Protein AF-A0AAW1MJF1-F1 (afdb_monomer_lite)

pLDDT: mean 70.97, std 15.34, range [35.0, 93.12]

Organism: Popillia japonica (NCBI:txid7064)

Sequence (360 aa):
MFRMFSLLLLLLFQFIHAEPFVRTCEPIRVEMCTGLGYNVTDESQRDAELSLLPFKPLVSFGCSKHLKLFLCSVSVPMCTEKVSYPIGPCRGLCEGVRERCFPVLKKFGFVWPDTLDCALFPTENNHEHMCMEGPKDSREEDIRFSVDMSFQTRDCPPHHRRTDTSGQCVPLCDANFLFDAAEKKYAEIWVTVWAIICFVSSFIAALTLSMGGGRVKARPLVSLALCYCFVSAGWILRIITGRNMSSCLLEANPNDLQDGDGSIWVTVWAIICFVSSFIAALTLSMGGGRVKARPLVSLALCYCFVSAGWILRIITGRNMSSCLLEANPNDLQDGDGSVNTNCAFVFLLVYYFGMAGNAW

Radius of gyration: 28.16 Å; chains: 1; bounding box: 61×62×84 Å

Foldseek 3Di:
DVVVVVVVVVVVVVVPDPDPDPWDWDFDPQPLLPPLPAGTFTPPLPCLNLQCLVCVVVVVVCLDPLPSVQSCQLSGFHDDSVDPDGAHAALQSLVVSCVRRVVVCVVLVHHDDPSSPSVVHHHDDDPVHHYHDGDDPPDPPPPPPVPPPPPDPPDDDPQWDADPPQRDTDGALPDQNPHDPVRVVVVLVVVLVVLVVQLVVLVVQLVCLVPPPDDDPVVVSNVVSVVSNVVSVVSVVCVVVDVCVQRPFDDDDPPDPDGDPPLVVLLVVLVVLLVVLVVQLVCVVPPPDDDPCVVVNLLSVLSNLQSVLSVLCPVCDVVLQDQPDPPPVPCPDDPPVPRSVNVVSSCCSNPVSVVVSVVD

Structure (mmCIF, N/CA/C/O backbone):
data_AF-A0AAW1MJF1-F1
#
_entry.id   AF-A0AAW1MJF1-F1
#
loop_
_atom_site.group_PDB
_atom_site.id
_atom_site.type_symbol
_atom_site.label_atom_id
_atom_site.label_alt_id
_atom_site.label_comp_id
_atom_site.label_asym_id
_atom_site.label_entity_id
_atom_site.label_seq_id
_atom_site.pdbx_PDB_ins_code
_atom_site.Cartn_x
_atom_site.Cartn_y
_atom_site.Cartn_z
_atom_site.occupancy
_atom_site.B_iso_or_equiv
_atom_site.auth_seq_id
_atom_site.auth_comp_id
_atom_site.auth_asym_id
_atom_site.auth_atom_id
_atom_site.pdbx_PDB_model_num
ATOM 1 N N . MET A 1 1 ? -22.383 -26.067 16.142 1.00 48.78 1 MET A N 1
ATOM 2 C CA . MET A 1 1 ? -21.486 -24.947 15.778 1.00 48.78 1 MET A CA 1
ATOM 3 C C . MET A 1 1 ? -20.101 -25.444 15.338 1.00 48.78 1 MET A C 1
ATOM 5 O O . MET A 1 1 ? -19.779 -25.267 14.175 1.00 48.78 1 MET A O 1
ATOM 9 N N . PHE A 1 2 ? -19.355 -26.195 16.164 1.00 41.00 2 PHE A N 1
ATOM 10 C CA . PHE A 1 2 ? -18.045 -26.786 15.795 1.00 41.00 2 PHE A CA 1
ATOM 11 C C . PHE A 1 2 ? -18.066 -27.709 14.553 1.00 41.00 2 PHE A C 1
ATOM 13 O O . PHE A 1 2 ? -17.170 -27.652 13.719 1.00 41.00 2 PHE A O 1
ATOM 20 N N . ARG A 1 3 ? -19.125 -28.516 14.376 1.00 47.41 3 ARG A N 1
ATOM 21 C CA . ARG A 1 3 ? -19.288 -29.384 13.190 1.00 47.41 3 ARG A CA 1
ATOM 22 C C . ARG A 1 3 ? -19.574 -28.619 11.893 1.00 47.41 3 ARG A C 1
ATOM 24 O O . ARG A 1 3 ? -19.153 -29.064 10.837 1.00 47.41 3 ARG A O 1
ATOM 31 N N . MET A 1 4 ? -20.235 -27.462 11.976 1.00 50.94 4 MET A N 1
ATOM 32 C CA . MET A 1 4 ? -20.477 -26.601 10.810 1.00 50.94 4 MET A CA 1
ATOM 33 C C . MET A 1 4 ? -19.189 -25.901 10.370 1.00 50.94 4 MET A C 1
ATOM 35 O O . MET A 1 4 ? -18.916 -25.824 9.181 1.00 50.94 4 MET A O 1
ATOM 39 N N . PHE A 1 5 ? -18.372 -25.461 11.332 1.00 47.69 5 PHE A N 1
ATOM 40 C CA . PHE A 1 5 ? -17.083 -24.820 11.069 1.00 47.69 5 PHE A CA 1
ATOM 41 C C . PHE A 1 5 ? -16.058 -25.808 10.488 1.00 47.69 5 PHE A C 1
ATOM 43 O O . PHE A 1 5 ? -15.344 -25.472 9.553 1.00 47.69 5 PHE A O 1
ATOM 50 N N . SER A 1 6 ? -16.050 -27.058 10.968 1.00 54.22 6 SER A N 1
ATOM 51 C CA . SER A 1 6 ? -15.207 -28.134 10.427 1.00 54.22 6 SER A CA 1
ATOM 52 C C . SER A 1 6 ? -15.626 -28.577 9.020 1.00 54.22 6 SER A C 1
ATOM 54 O O . SER A 1 6 ? -14.754 -28.871 8.211 1.00 54.22 6 SER A O 1
ATOM 56 N N . LEU A 1 7 ? -16.928 -28.590 8.705 1.00 58.06 7 LEU A N 1
ATOM 57 C CA . LEU A 1 7 ? -17.428 -28.858 7.350 1.00 58.06 7 LEU A CA 1
ATOM 58 C C . LEU A 1 7 ? -17.110 -27.709 6.385 1.00 58.06 7 LEU A C 1
ATOM 60 O O . LEU A 1 7 ? -16.746 -27.971 5.246 1.00 58.06 7 LEU A O 1
ATOM 64 N N . LEU A 1 8 ? -17.176 -26.456 6.847 1.00 54.44 8 LEU A N 1
ATOM 65 C CA . LEU A 1 8 ? -16.776 -25.288 6.058 1.00 54.44 8 LEU A CA 1
ATOM 66 C C . LEU A 1 8 ? -15.262 -25.294 5.771 1.00 54.44 8 LEU A C 1
ATOM 68 O O . LEU A 1 8 ? -14.855 -25.046 4.645 1.00 54.44 8 LEU A O 1
ATOM 72 N N . LEU A 1 9 ? -14.433 -25.654 6.760 1.00 51.34 9 LEU A N 1
ATOM 73 C CA . LEU A 1 9 ? -12.979 -25.818 6.608 1.00 51.34 9 LEU A CA 1
ATOM 74 C C . LEU A 1 9 ? -12.602 -26.987 5.688 1.00 51.34 9 LEU A C 1
ATOM 76 O O . LEU A 1 9 ? -11.671 -26.857 4.902 1.00 51.34 9 LEU A O 1
ATOM 80 N N . LEU A 1 10 ? -13.334 -28.104 5.745 1.00 55.19 10 LEU A N 1
ATOM 81 C CA . LEU A 1 10 ? -13.133 -29.246 4.845 1.00 55.19 10 LEU A CA 1
ATOM 82 C C . LEU A 1 10 ? -13.593 -28.944 3.410 1.00 55.19 10 LEU A C 1
ATOM 84 O O . LEU A 1 10 ? -12.927 -29.363 2.469 1.00 55.19 10 LEU A O 1
ATOM 88 N N . LEU A 1 11 ? -14.671 -28.171 3.231 1.00 53.09 11 LEU A N 1
ATOM 89 C CA . LEU A 1 11 ? -15.116 -27.685 1.918 1.00 53.09 11 LEU A CA 1
ATOM 90 C C . LEU A 1 11 ? -14.132 -26.673 1.310 1.00 53.09 11 LEU A C 1
ATOM 92 O O . LEU A 1 11 ? -13.919 -26.693 0.102 1.00 53.09 11 LEU A O 1
ATOM 96 N N . LEU A 1 12 ? -13.482 -25.844 2.134 1.00 49.91 12 LEU A N 1
ATOM 97 C CA . LEU A 1 12 ? -12.407 -24.943 1.699 1.00 49.91 12 LEU A CA 1
ATOM 98 C C . LEU A 1 12 ? -11.117 -25.698 1.324 1.00 49.91 12 LEU A C 1
ATOM 100 O O . LEU A 1 12 ? -10.385 -25.247 0.449 1.00 49.91 12 LEU A O 1
ATOM 104 N N . PHE A 1 13 ? -10.855 -26.863 1.926 1.00 44.59 13 PHE A N 1
ATOM 105 C CA . PHE A 1 13 ? -9.667 -27.679 1.635 1.00 44.59 13 PHE A CA 1
ATOM 106 C C . PHE A 1 13 ? -9.785 -28.513 0.346 1.00 44.59 13 PHE A C 1
ATOM 108 O O . PHE A 1 13 ? -8.773 -28.862 -0.253 1.00 44.59 13 PHE A O 1
ATOM 115 N N . GLN A 1 14 ? -11.005 -28.815 -0.116 1.00 45.53 14 GLN A N 1
ATOM 116 C CA . GLN A 1 14 ? -11.237 -29.542 -1.377 1.00 45.53 14 GLN A CA 1
ATOM 117 C C . GLN A 1 14 ? -10.957 -28.695 -2.632 1.00 45.53 14 GLN A C 1
ATOM 119 O O . GLN A 1 14 ? -10.798 -29.253 -3.715 1.00 45.53 14 GLN A O 1
ATOM 124 N N . PHE A 1 15 ? -10.848 -27.369 -2.490 1.00 40.88 15 PHE A N 1
ATOM 125 C CA . PHE A 1 15 ? -10.488 -26.454 -3.579 1.00 40.88 15 PHE A CA 1
ATOM 126 C C . PHE A 1 15 ? -8.980 -26.383 -3.867 1.00 40.88 15 PHE A C 1
ATOM 128 O O . PHE A 1 15 ? -8.582 -25.733 -4.829 1.00 40.88 15 PHE A O 1
ATOM 135 N N . ILE A 1 16 ? -8.138 -27.064 -3.082 1.00 38.75 16 ILE A N 1
ATOM 136 C CA . ILE A 1 16 ? -6.689 -27.140 -3.308 1.00 38.75 16 ILE A CA 1
ATOM 137 C C . ILE A 1 16 ? -6.360 -28.500 -3.940 1.00 38.75 16 ILE A C 1
ATOM 139 O O . ILE A 1 16 ? -5.648 -29.320 -3.369 1.00 38.75 16 ILE A O 1
ATOM 143 N N . HIS A 1 17 ? -6.922 -28.768 -5.118 1.00 36.19 17 HIS A N 1
ATOM 144 C CA . HIS A 1 17 ? -6.321 -29.736 -6.032 1.00 36.19 17 HIS A CA 1
ATOM 145 C C . HIS A 1 17 ? -5.345 -28.967 -6.921 1.00 36.19 17 HIS A C 1
ATOM 147 O O . HIS A 1 17 ? -5.752 -28.211 -7.798 1.00 36.19 17 HIS A O 1
ATOM 153 N N . ALA A 1 18 ? -4.050 -29.131 -6.652 1.00 41.84 18 ALA A N 1
ATOM 154 C CA . ALA A 1 18 ? -3.010 -28.794 -7.610 1.00 41.84 18 ALA A CA 1
ATOM 155 C C . ALA A 1 18 ? -2.972 -29.919 -8.654 1.00 41.84 18 ALA A C 1
ATOM 157 O O . ALA A 1 18 ? -2.435 -30.996 -8.398 1.00 41.84 18 ALA A O 1
ATOM 158 N N . GLU A 1 19 ? -3.612 -29.683 -9.797 1.00 40.09 19 GLU A N 1
ATOM 159 C CA . GLU A 1 19 ? -3.426 -30.489 -11.006 1.00 40.09 19 GLU A CA 1
ATOM 160 C C . GLU A 1 19 ? -1.966 -30.364 -11.497 1.00 40.09 19 GLU A C 1
ATOM 162 O O . GLU A 1 19 ? -1.322 -29.331 -11.274 1.00 40.09 19 GLU A O 1
ATOM 167 N N . PRO A 1 20 ? -1.406 -31.399 -12.147 1.00 40.56 20 PRO A N 1
ATOM 168 C CA . PRO A 1 20 ? -0.040 -31.364 -12.640 1.00 40.56 20 PRO A CA 1
ATOM 169 C C . PRO A 1 20 ? 0.099 -30.319 -13.754 1.00 40.56 20 PRO A C 1
ATOM 171 O O . PRO A 1 20 ? -0.666 -30.293 -14.714 1.00 40.56 20 PRO A O 1
ATOM 174 N N . PHE A 1 21 ? 1.101 -29.455 -13.605 1.00 41.66 21 PHE A N 1
ATOM 175 C CA . PHE A 1 21 ? 1.359 -28.277 -14.430 1.00 41.66 21 PHE A CA 1
ATOM 176 C C . PHE A 1 21 ? 1.753 -28.653 -15.868 1.00 41.66 21 PHE A C 1
ATOM 178 O O . PHE A 1 21 ? 2.929 -28.846 -16.182 1.00 41.66 21 PHE A O 1
ATOM 185 N N . VAL A 1 22 ? 0.764 -28.750 -16.754 1.00 49.41 22 VAL A N 1
ATOM 186 C CA . VAL A 1 22 ? 0.967 -28.602 -18.198 1.00 49.41 22 VAL A CA 1
ATOM 187 C C . VAL A 1 22 ? 0.866 -27.104 -18.482 1.00 49.41 22 VAL A C 1
ATOM 189 O O . VAL A 1 22 ? -0.211 -26.538 -18.337 1.00 49.41 22 VAL A O 1
ATOM 192 N N . ARG A 1 23 ? 1.987 -26.443 -18.817 1.00 57.47 23 ARG A N 1
ATOM 193 C CA . ARG A 1 23 ? 1.985 -25.000 -19.128 1.00 57.47 23 ARG A CA 1
ATOM 194 C C . ARG A 1 23 ? 1.170 -24.746 -20.394 1.00 57.47 23 ARG A C 1
ATOM 196 O O . ARG A 1 23 ? 1.588 -25.121 -21.488 1.00 57.47 23 ARG A O 1
ATOM 203 N N . THR A 1 24 ? 0.028 -24.093 -20.238 1.00 65.94 24 THR A N 1
ATOM 204 C CA . THR A 1 24 ? -0.803 -23.564 -21.318 1.00 65.94 24 THR A CA 1
ATOM 205 C C . THR A 1 24 ? -0.296 -22.176 -21.708 1.00 65.94 24 THR A C 1
ATOM 207 O O . THR A 1 24 ? -0.333 -21.248 -20.907 1.00 65.94 24 THR A O 1
ATOM 210 N N . CYS A 1 25 ? 0.205 -22.009 -22.938 1.00 81.31 25 CYS A N 1
ATOM 211 C CA . CYS A 1 25 ? 0.563 -20.678 -23.432 1.00 81.31 25 CYS A CA 1
ATOM 212 C C . CYS A 1 25 ? -0.723 -19.874 -23.716 1.00 81.31 25 CYS A C 1
ATOM 214 O O . CYS A 1 25 ? -1.573 -20.304 -24.497 1.00 81.31 25 CYS A O 1
ATOM 216 N N . GLU A 1 26 ? -0.850 -18.686 -23.129 1.00 84.12 26 GLU A N 1
ATOM 217 C CA . GLU A 1 26 ? -1.985 -17.778 -23.307 1.00 84.12 26 GLU A CA 1
ATOM 218 C C . GLU A 1 26 ? -1.619 -16.559 -24.173 1.00 84.12 26 GLU A C 1
ATOM 220 O O . GLU A 1 26 ? -0.453 -16.151 -24.219 1.00 84.12 26 GLU A O 1
ATOM 225 N N . PRO A 1 27 ? -2.593 -15.919 -24.849 1.00 84.06 27 PRO A N 1
ATOM 226 C CA . PRO A 1 27 ? -2.340 -14.687 -25.587 1.00 84.06 27 PRO A CA 1
ATOM 227 C C . PRO A 1 27 ? -1.951 -13.529 -24.655 1.00 84.06 27 PRO A C 1
ATOM 229 O O . PRO A 1 27 ? -2.464 -13.408 -23.541 1.00 84.06 27 PRO A O 1
ATOM 232 N N . ILE A 1 28 ? -1.070 -12.647 -25.129 1.00 84.94 28 ILE A N 1
ATOM 233 C CA . ILE A 1 28 ? -0.623 -11.459 -24.382 1.00 84.94 28 ILE A CA 1
ATOM 234 C C . ILE A 1 28 ? -1.801 -10.500 -24.170 1.00 84.94 28 ILE A C 1
ATOM 236 O O . ILE A 1 28 ? -2.412 -10.040 -25.134 1.00 84.94 28 ILE A O 1
ATOM 240 N N . ARG A 1 29 ? -2.088 -10.162 -22.909 1.00 81.75 29 ARG A N 1
ATOM 241 C CA . ARG A 1 29 ? -3.145 -9.207 -22.524 1.00 81.75 29 ARG A CA 1
ATOM 242 C C . ARG A 1 29 ? -2.616 -7.794 -22.271 1.00 81.75 29 ARG A C 1
ATOM 244 O O . ARG A 1 29 ? -3.384 -6.841 -22.319 1.00 81.75 29 ARG A O 1
ATOM 251 N N . VAL A 1 30 ? -1.312 -7.650 -22.027 1.00 82.69 30 VAL A N 1
ATOM 252 C CA . VAL A 1 30 ? -0.669 -6.357 -21.750 1.00 82.69 30 VAL A CA 1
ATOM 253 C C . VAL A 1 30 ? -0.599 -5.526 -23.032 1.00 82.69 30 VAL A C 1
ATOM 255 O O . VAL A 1 30 ? 0.194 -5.829 -23.924 1.00 82.69 30 VAL A O 1
ATOM 258 N N . GLU A 1 31 ? -1.385 -4.448 -23.114 1.00 81.62 31 GLU A N 1
ATOM 259 C CA . GLU A 1 31 ? -1.511 -3.609 -24.320 1.00 81.62 31 GLU A CA 1
ATOM 260 C C . GLU A 1 31 ? -0.159 -3.089 -24.827 1.00 81.62 31 GLU A C 1
ATOM 262 O O . GLU A 1 31 ? 0.127 -3.124 -26.027 1.00 81.62 31 GLU A O 1
ATOM 267 N N . MET A 1 32 ? 0.722 -2.678 -23.907 1.00 78.69 32 MET A N 1
ATOM 268 C CA . MET A 1 32 ? 2.064 -2.207 -24.248 1.00 78.69 32 MET A CA 1
ATOM 269 C C . MET A 1 32 ? 2.920 -3.303 -24.893 1.00 78.69 32 MET A C 1
ATOM 271 O O . MET A 1 32 ? 3.817 -2.973 -25.650 1.00 78.69 32 MET A O 1
ATOM 275 N N . CYS A 1 33 ? 2.665 -4.586 -24.656 1.00 84.81 33 CYS A N 1
ATOM 276 C CA . CYS A 1 33 ? 3.482 -5.676 -25.195 1.00 84.81 33 CYS A CA 1
ATOM 277 C C . CYS A 1 33 ? 2.884 -6.329 -26.449 1.00 84.81 33 CYS A C 1
ATOM 279 O O . CYS A 1 33 ? 3.389 -7.343 -26.927 1.00 84.81 33 CYS A O 1
ATOM 281 N N . THR A 1 34 ? 1.846 -5.727 -27.031 1.00 83.69 34 THR A N 1
ATOM 282 C CA . THR A 1 34 ? 1.272 -6.176 -28.303 1.00 83.69 34 THR A CA 1
ATOM 283 C C . THR A 1 34 ? 2.135 -5.750 -29.502 1.00 83.69 34 THR A C 1
ATOM 285 O O . THR A 1 34 ? 2.784 -4.697 -29.493 1.00 83.69 34 THR A O 1
ATOM 288 N N . GLY A 1 35 ? 2.163 -6.584 -30.552 1.00 80.75 35 GLY A N 1
ATOM 289 C CA . GLY A 1 35 ? 2.834 -6.273 -31.823 1.00 80.75 35 GLY A CA 1
ATOM 290 C C . GLY A 1 35 ? 4.367 -6.371 -31.809 1.00 80.75 35 GLY A C 1
ATOM 291 O O . GLY A 1 35 ? 5.017 -5.753 -32.646 1.00 80.75 35 GLY A O 1
ATOM 292 N N . LEU A 1 36 ? 4.953 -7.125 -30.872 1.00 76.00 36 LEU A N 1
ATOM 293 C CA . LEU A 1 36 ? 6.410 -7.254 -30.689 1.00 76.00 36 LEU A CA 1
ATOM 294 C C . LEU A 1 36 ? 7.050 -8.445 -31.431 1.00 76.00 36 LEU A C 1
ATOM 296 O O . LEU A 1 36 ? 8.240 -8.701 -31.266 1.00 76.00 36 LEU A O 1
ATOM 300 N N . GLY A 1 37 ? 6.280 -9.164 -32.256 1.00 77.19 37 GLY A N 1
ATOM 301 C CA . GLY A 1 37 ? 6.746 -10.332 -33.020 1.00 77.19 37 GLY A CA 1
ATOM 302 C C . GLY A 1 37 ? 6.404 -11.691 -32.395 1.00 77.19 37 GLY A C 1
ATOM 303 O O . GLY A 1 37 ? 6.609 -12.715 -33.039 1.00 77.19 37 GLY A O 1
ATOM 304 N N . TYR A 1 38 ? 5.832 -11.709 -31.187 1.00 83.06 38 TYR A N 1
ATOM 305 C CA . TYR A 1 38 ? 5.218 -12.881 -30.559 1.00 83.06 38 TYR A CA 1
ATOM 306 C C . TYR A 1 38 ? 3.889 -12.484 -29.909 1.00 83.06 38 TYR A C 1
ATOM 308 O O . TYR A 1 38 ? 3.703 -11.333 -29.510 1.00 83.06 38 TYR A O 1
ATOM 316 N N . ASN A 1 39 ? 2.962 -13.442 -29.831 1.00 85.75 39 ASN A N 1
ATOM 317 C CA . ASN A 1 39 ? 1.582 -13.189 -29.403 1.00 85.75 39 ASN A CA 1
ATOM 318 C C . ASN A 1 39 ? 1.173 -14.011 -28.175 1.00 85.75 39 ASN A C 1
ATOM 320 O O . ASN A 1 39 ? 0.059 -13.839 -27.688 1.00 85.75 39 ASN A O 1
ATOM 324 N N . VAL A 1 40 ? 2.042 -14.908 -27.701 1.00 85.69 40 VAL A N 1
ATOM 325 C CA . VAL A 1 40 ? 1.745 -15.867 -26.631 1.00 85.69 40 VAL A CA 1
ATOM 326 C C . VAL A 1 40 ? 2.836 -15.868 -25.562 1.00 85.69 40 VAL A C 1
ATOM 328 O O . VAL A 1 40 ? 4.026 -15.767 -25.866 1.00 85.69 40 VAL A O 1
ATOM 331 N N . THR A 1 41 ? 2.411 -15.985 -24.311 1.00 84.94 41 THR A N 1
ATOM 332 C CA . THR A 1 41 ? 3.230 -15.965 -23.092 1.00 84.94 41 THR A CA 1
ATOM 333 C C . THR A 1 41 ? 2.666 -16.985 -22.102 1.00 84.94 41 THR A C 1
ATOM 335 O O . THR A 1 41 ? 1.603 -17.560 -22.320 1.00 84.94 41 THR A O 1
ATOM 338 N N . ASP A 1 42 ? 3.387 -17.236 -21.021 1.00 75.62 42 ASP A N 1
ATOM 339 C CA . ASP A 1 42 ? 2.960 -18.143 -19.957 1.00 75.62 42 ASP A CA 1
ATOM 340 C C . ASP A 1 42 ? 1.821 -17.560 -19.082 1.00 75.62 42 ASP A C 1
ATOM 342 O O . ASP A 1 42 ? 1.603 -16.344 -19.082 1.00 75.62 42 ASP A O 1
ATOM 346 N N . GLU A 1 43 ? 1.106 -18.407 -18.324 1.00 62.19 43 GLU A N 1
ATOM 347 C CA . GLU A 1 43 ? -0.130 -18.056 -17.581 1.00 62.19 43 GLU A CA 1
ATOM 348 C C . GLU A 1 43 ? 0.035 -16.941 -16.524 1.00 62.19 43 GLU A C 1
ATOM 350 O O . GLU A 1 43 ? -0.934 -16.286 -16.129 1.00 62.19 43 GLU A O 1
ATOM 355 N N . SER A 1 44 ? 1.258 -16.666 -16.064 1.00 63.84 44 SER A N 1
ATOM 356 C CA . SER A 1 44 ? 1.536 -15.701 -14.990 1.00 63.84 44 SER A CA 1
ATOM 357 C C . SER A 1 44 ? 1.602 -14.239 -15.473 1.00 63.84 44 SER A C 1
ATOM 359 O O . SER A 1 44 ? 2.566 -13.527 -15.200 1.00 63.84 44 SER A O 1
ATOM 361 N N . GLN A 1 45 ? 0.574 -13.755 -16.178 1.00 64.81 45 GLN A N 1
ATOM 362 C CA . GLN A 1 45 ? 0.529 -12.364 -16.669 1.00 64.81 45 GLN A CA 1
ATOM 363 C C . GLN A 1 45 ? 0.058 -11.332 -15.623 1.00 64.81 45 GLN A C 1
ATOM 365 O O . GLN A 1 45 ? 0.197 -10.132 -15.861 1.00 64.81 45 GLN A O 1
ATOM 370 N N . ARG A 1 46 ? -0.503 -11.760 -14.476 1.00 58.47 46 ARG A N 1
ATOM 371 C CA . ARG A 1 46 ? -1.182 -10.860 -13.510 1.00 58.47 46 ARG A CA 1
ATOM 372 C C . ARG A 1 46 ? -0.274 -9.789 -12.895 1.00 58.47 46 ARG A C 1
ATOM 374 O O . ARG A 1 46 ? -0.760 -8.703 -12.608 1.00 58.47 46 ARG A O 1
ATOM 381 N N . ASP A 1 47 ? 1.025 -10.057 -12.784 1.00 65.94 47 ASP A N 1
ATOM 382 C CA . ASP A 1 47 ? 1.992 -9.137 -12.162 1.00 65.94 47 ASP A CA 1
ATOM 383 C C . ASP A 1 47 ? 2.900 -8.433 -13.188 1.00 65.94 47 ASP A C 1
ATOM 385 O O . ASP A 1 47 ? 3.679 -7.532 -12.852 1.00 65.94 47 ASP A O 1
ATOM 389 N N . ALA A 1 48 ? 2.802 -8.822 -14.462 1.00 72.12 48 ALA A N 1
ATOM 390 C CA . ALA A 1 48 ? 3.668 -8.307 -15.514 1.00 72.12 48 ALA A CA 1
ATOM 391 C C . ALA A 1 48 ? 3.341 -6.852 -15.865 1.00 72.12 48 ALA A C 1
ATOM 393 O O . ALA A 1 48 ? 4.249 -6.048 -16.073 1.00 72.12 48 ALA A O 1
ATOM 394 N N . GLU A 1 49 ? 2.055 -6.484 -15.880 1.00 74.69 49 GLU A N 1
ATOM 395 C CA . GLU A 1 49 ? 1.654 -5.096 -16.114 1.00 74.69 49 GLU A CA 1
ATOM 396 C C . GLU A 1 49 ? 2.158 -4.174 -14.999 1.00 74.69 49 GLU A C 1
ATOM 398 O O . GLU A 1 49 ? 2.765 -3.144 -15.297 1.00 74.69 49 GLU A O 1
ATOM 403 N N . LEU A 1 50 ? 2.007 -4.587 -13.734 1.00 77.00 50 LEU A N 1
ATOM 404 C CA . LEU A 1 50 ? 2.504 -3.860 -12.562 1.00 77.00 50 LEU A CA 1
ATOM 405 C C . LEU A 1 50 ? 4.025 -3.645 -12.625 1.00 77.00 50 LEU A C 1
ATOM 407 O O . LEU A 1 50 ? 4.507 -2.545 -12.358 1.00 77.00 50 LEU A O 1
ATOM 411 N N . SER A 1 51 ? 4.774 -4.666 -13.051 1.00 76.75 51 SER A N 1
ATOM 412 C CA . SER A 1 51 ? 6.236 -4.607 -13.202 1.00 76.75 51 SER A CA 1
ATOM 413 C C . SER A 1 51 ? 6.691 -3.637 -14.301 1.00 76.75 51 SER A C 1
ATOM 415 O O . SER A 1 51 ? 7.799 -3.103 -14.244 1.00 76.75 51 SER A O 1
ATOM 417 N N . LEU A 1 52 ? 5.837 -3.379 -15.295 1.00 80.31 52 LEU A N 1
ATOM 418 C CA . LEU A 1 52 ? 6.127 -2.507 -16.433 1.00 80.31 52 LEU A CA 1
ATOM 419 C C . LEU A 1 52 ? 5.698 -1.048 -16.203 1.00 80.31 52 LEU A C 1
ATOM 421 O O . LEU A 1 52 ? 6.203 -0.154 -16.888 1.00 80.31 52 LEU A O 1
ATOM 425 N N . LEU A 1 53 ? 4.812 -0.779 -15.232 1.00 78.62 53 LEU A N 1
ATOM 426 C CA . LEU A 1 53 ? 4.330 0.573 -14.912 1.00 78.62 53 LEU A CA 1
ATOM 427 C C . LEU A 1 53 ? 5.449 1.595 -14.651 1.00 78.62 53 LEU A C 1
ATOM 429 O O . LEU A 1 53 ? 5.372 2.683 -15.232 1.00 78.62 53 LEU A O 1
ATOM 433 N N . PRO A 1 54 ? 6.508 1.291 -13.870 1.00 79.12 54 PRO A N 1
ATOM 434 C CA . PRO A 1 54 ? 7.573 2.257 -13.593 1.00 79.12 54 PRO A CA 1
ATOM 435 C C . PRO A 1 54 ? 8.334 2.693 -14.851 1.00 79.12 54 PRO A C 1
ATOM 437 O O . PRO A 1 54 ? 8.902 3.782 -14.892 1.00 79.12 54 PRO A O 1
ATOM 440 N N . PHE A 1 55 ? 8.326 1.862 -15.897 1.00 80.69 55 PHE A N 1
ATOM 441 C CA . PHE A 1 55 ? 9.075 2.099 -17.126 1.00 80.69 55 PHE A CA 1
ATOM 442 C C . PHE A 1 55 ? 8.246 2.763 -18.233 1.00 80.69 55 PHE A C 1
ATOM 444 O O . PHE A 1 55 ? 8.834 3.252 -19.198 1.00 80.69 55 PHE A O 1
ATOM 451 N N . LYS A 1 56 ? 6.911 2.858 -18.102 1.00 77.12 56 LYS A N 1
ATOM 452 C CA . LYS A 1 56 ? 6.037 3.546 -19.079 1.00 77.12 56 LYS A CA 1
ATOM 453 C C . LYS A 1 56 ? 6.522 4.974 -19.416 1.00 77.12 56 LYS A C 1
ATOM 455 O O . LYS A 1 56 ? 6.594 5.293 -20.606 1.00 77.12 56 LYS A O 1
ATOM 460 N N . PRO A 1 57 ? 6.933 5.820 -18.446 1.00 73.94 57 PRO A N 1
ATOM 461 C CA . PRO A 1 57 ? 7.485 7.143 -18.751 1.00 73.94 57 PRO A CA 1
ATOM 462 C C . PRO A 1 57 ? 8.782 7.085 -19.571 1.00 73.94 57 PRO A C 1
ATOM 464 O O . PRO A 1 57 ? 8.972 7.894 -20.474 1.00 73.94 57 PRO A O 1
ATOM 467 N N . LEU A 1 58 ? 9.654 6.106 -19.310 1.00 74.69 58 LEU A N 1
ATOM 468 C CA . LEU A 1 58 ? 10.924 5.935 -20.023 1.00 74.69 58 LEU A CA 1
ATOM 469 C C . LEU A 1 58 ? 10.710 5.433 -21.460 1.00 74.69 58 LEU A C 1
ATOM 471 O O . LEU A 1 58 ? 11.401 5.863 -22.383 1.00 74.69 58 LEU A O 1
ATOM 475 N N . VAL A 1 59 ? 9.707 4.572 -21.659 1.00 79.62 59 VAL A N 1
ATOM 476 C CA . VAL A 1 59 ? 9.252 4.150 -22.992 1.00 79.62 59 VAL A CA 1
ATOM 477 C C . VAL A 1 59 ? 8.725 5.349 -23.779 1.00 79.62 59 VAL A C 1
ATOM 479 O O . VAL A 1 59 ? 9.088 5.508 -24.941 1.00 79.62 59 VAL A O 1
ATOM 482 N N . SER A 1 60 ? 7.942 6.230 -23.145 1.00 74.06 60 SER A N 1
ATOM 483 C CA . SER A 1 60 ? 7.466 7.471 -23.772 1.00 74.06 60 SER A CA 1
ATOM 484 C C . SER A 1 60 ? 8.582 8.488 -24.028 1.00 74.06 60 SER A C 1
ATOM 486 O O . SER A 1 60 ? 8.473 9.268 -24.969 1.00 74.06 60 SER A O 1
ATOM 488 N N . PHE A 1 61 ? 9.641 8.493 -23.212 1.00 79.25 61 PHE A N 1
ATOM 489 C CA . PHE A 1 61 ? 10.827 9.327 -23.430 1.00 79.25 61 PHE A CA 1
ATOM 490 C C . PHE A 1 61 ? 11.606 8.898 -24.683 1.00 79.25 61 PHE A C 1
ATOM 492 O O . PHE A 1 61 ? 12.251 9.722 -25.323 1.00 79.25 61 PHE A O 1
ATOM 499 N N . GLY A 1 62 ? 11.537 7.615 -25.059 1.00 78.81 62 GLY A N 1
ATOM 500 C CA . GLY A 1 62 ? 12.053 7.139 -26.343 1.00 78.81 62 GLY A CA 1
ATOM 501 C C . GLY A 1 62 ? 13.580 7.029 -26.429 1.00 78.81 62 GLY A C 1
ATOM 502 O O . GLY A 1 62 ? 14.136 7.163 -27.513 1.00 78.81 62 GLY A O 1
ATOM 503 N N . CYS A 1 63 ? 14.275 6.749 -25.318 1.00 83.06 63 CYS A N 1
ATOM 504 C CA . CYS A 1 63 ? 15.745 6.626 -25.301 1.00 83.06 63 CYS A CA 1
ATOM 505 C C . CYS A 1 63 ? 16.296 5.525 -26.230 1.00 83.06 63 CYS A C 1
ATOM 507 O O . CYS A 1 63 ? 17.410 5.639 -26.735 1.00 83.06 63 CYS A O 1
ATOM 509 N N . SER A 1 64 ? 15.536 4.452 -26.467 1.00 84.88 64 SER A N 1
ATOM 510 C CA . SER A 1 64 ? 15.888 3.395 -27.418 1.00 84.88 64 SER A CA 1
ATOM 511 C C . SER A 1 64 ? 14.633 2.793 -28.040 1.00 84.88 64 SER A C 1
ATOM 513 O O . SER A 1 64 ? 13.679 2.462 -27.336 1.00 84.88 64 SER A O 1
ATOM 515 N N . LYS A 1 65 ? 14.662 2.557 -29.356 1.00 84.56 65 LYS A N 1
ATOM 516 C CA . LYS A 1 65 ? 13.589 1.861 -30.089 1.00 84.56 65 LYS A CA 1
ATOM 517 C C . LYS A 1 65 ? 13.397 0.404 -29.655 1.00 84.56 65 LYS A C 1
ATOM 519 O O . LYS A 1 65 ? 12.324 -0.158 -29.849 1.00 84.56 65 LYS A O 1
ATOM 524 N N . HIS A 1 66 ? 14.411 -0.192 -29.026 1.00 87.94 66 HIS A N 1
ATOM 525 C CA . HIS A 1 66 ? 14.362 -1.569 -28.532 1.00 87.94 66 HIS A CA 1
ATOM 526 C C . HIS A 1 66 ? 13.947 -1.673 -27.058 1.00 87.94 66 HIS A C 1
ATOM 528 O O . HIS A 1 66 ? 13.748 -2.783 -26.571 1.00 87.94 66 HIS A O 1
ATOM 534 N N . LEU A 1 67 ? 13.766 -0.550 -26.347 1.00 88.69 67 LEU A N 1
ATOM 535 C CA . LEU A 1 67 ? 13.409 -0.551 -24.922 1.00 88.69 67 LEU A CA 1
ATOM 536 C C . LEU A 1 67 ? 12.091 -1.294 -24.665 1.00 88.69 67 LEU A C 1
ATOM 538 O O . LEU A 1 67 ? 12.008 -2.121 -23.761 1.00 88.69 67 LEU A O 1
ATOM 542 N N . LYS A 1 68 ? 11.075 -1.029 -25.493 1.00 88.06 68 LYS A N 1
ATOM 543 C CA . LYS A 1 68 ? 9.757 -1.671 -25.405 1.00 88.06 68 LYS A CA 1
ATOM 544 C C . LYS A 1 68 ? 9.860 -3.193 -25.552 1.00 88.06 68 LYS A C 1
ATOM 546 O O . LYS A 1 68 ? 9.279 -3.927 -24.760 1.00 88.06 68 LYS A O 1
ATOM 551 N N . LEU A 1 69 ? 10.635 -3.653 -26.538 1.00 89.50 69 LEU A N 1
ATOM 552 C CA . LEU A 1 69 ? 10.871 -5.076 -26.782 1.00 89.50 69 LEU A CA 1
ATOM 553 C C . LEU A 1 69 ? 11.606 -5.727 -25.605 1.00 89.50 69 LEU A C 1
ATOM 555 O O . LEU A 1 69 ? 11.179 -6.777 -25.138 1.00 89.50 69 LEU A O 1
ATOM 559 N N . PHE A 1 70 ? 12.664 -5.084 -25.106 1.00 91.56 70 PHE A N 1
ATOM 560 C CA . PHE A 1 70 ? 13.450 -5.578 -23.978 1.00 91.56 70 PHE A CA 1
ATOM 561 C C . PHE A 1 70 ? 12.601 -5.724 -22.708 1.00 91.56 70 PHE A C 1
ATOM 563 O O . PHE A 1 70 ? 12.520 -6.814 -22.149 1.00 91.56 70 PHE A O 1
ATOM 570 N N . LEU A 1 71 ? 11.893 -4.673 -22.290 1.00 90.81 71 LEU A N 1
ATOM 571 C CA . LEU A 1 71 ? 11.068 -4.713 -21.079 1.00 90.81 71 LEU A CA 1
ATOM 572 C C . LEU A 1 71 ? 9.977 -5.786 -21.163 1.00 90.81 71 LEU A C 1
ATOM 574 O O . LEU A 1 71 ? 9.813 -6.583 -20.242 1.00 90.81 71 LEU A O 1
ATOM 578 N N . CYS A 1 72 ? 9.282 -5.864 -22.299 1.00 89.56 72 CYS A N 1
ATOM 579 C CA . CYS A 1 72 ? 8.266 -6.888 -22.508 1.00 89.56 72 CYS A CA 1
ATOM 580 C C . CYS A 1 72 ? 8.863 -8.298 -22.550 1.00 89.56 72 CYS A C 1
ATOM 582 O O . CYS A 1 72 ? 8.263 -9.204 -22.000 1.00 89.56 72 CYS A O 1
ATOM 584 N N . SER A 1 73 ? 10.057 -8.496 -23.114 1.00 89.31 73 SER A N 1
ATOM 585 C CA . SER A 1 73 ? 10.710 -9.812 -23.113 1.00 89.31 73 SER A CA 1
ATOM 586 C C . SER A 1 73 ? 11.139 -10.304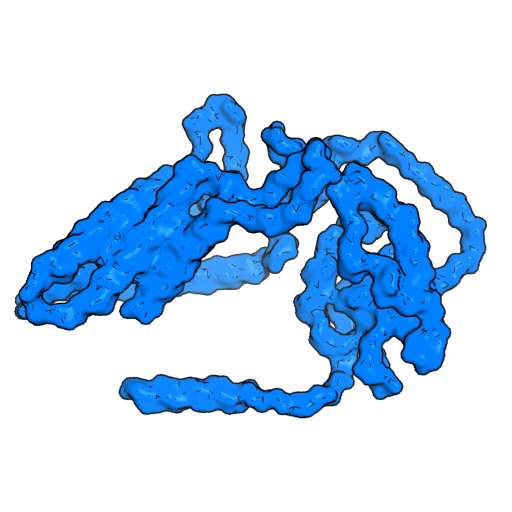 -21.727 1.00 89.31 73 SER A C 1
ATOM 588 O O . SER A 1 73 ? 11.297 -11.507 -21.544 1.00 89.31 73 SER A O 1
ATOM 590 N N . VAL A 1 74 ? 11.328 -9.399 -20.760 1.00 89.69 74 VAL A N 1
ATOM 591 C CA . VAL A 1 74 ? 11.645 -9.750 -19.366 1.00 89.69 74 VAL A CA 1
ATOM 592 C C . VAL A 1 74 ? 10.368 -10.004 -18.568 1.00 89.69 74 VAL A C 1
ATOM 594 O O . VAL A 1 74 ? 10.273 -11.003 -17.862 1.00 89.69 74 VAL A O 1
ATOM 597 N N . SER A 1 75 ? 9.383 -9.108 -18.669 1.00 87.81 75 SER A N 1
ATOM 598 C CA . SER A 1 75 ? 8.163 -9.173 -17.851 1.00 87.81 75 SER A CA 1
ATOM 599 C C . SER A 1 75 ? 7.079 -10.085 -18.429 1.00 87.81 75 SER A C 1
ATOM 601 O O . SER A 1 75 ? 6.268 -10.616 -17.680 1.00 87.81 75 SER A O 1
ATOM 603 N N . VAL A 1 76 ? 7.051 -10.262 -19.751 1.00 88.75 76 VAL A N 1
ATOM 604 C CA . VAL A 1 76 ? 6.077 -11.073 -20.499 1.00 88.75 76 VAL A CA 1
ATOM 605 C C . VAL A 1 76 ? 6.833 -11.950 -21.512 1.00 88.75 76 VAL A C 1
ATOM 607 O O . VAL A 1 76 ? 6.746 -11.730 -22.719 1.00 88.75 76 VAL A O 1
ATOM 610 N N . PRO A 1 77 ? 7.659 -12.901 -21.049 1.00 87.69 77 PRO A N 1
ATOM 611 C CA . PRO A 1 77 ? 8.538 -13.660 -21.930 1.00 87.69 77 PRO A CA 1
ATOM 612 C C . PRO A 1 77 ? 7.757 -14.572 -22.888 1.00 87.69 77 PRO A C 1
ATOM 614 O O . PRO A 1 77 ? 6.643 -15.017 -22.611 1.00 87.69 77 PRO A O 1
ATOM 617 N N . MET A 1 78 ? 8.366 -14.899 -24.026 1.00 86.38 78 MET A N 1
ATOM 618 C CA . MET A 1 78 ? 7.722 -15.724 -25.047 1.00 86.38 78 MET A CA 1
ATOM 619 C C . MET A 1 78 ? 7.557 -17.177 -24.570 1.00 86.38 78 MET A C 1
ATOM 621 O O . MET A 1 78 ? 8.483 -17.769 -24.014 1.00 86.38 78 MET A O 1
ATOM 625 N N . CYS A 1 79 ? 6.391 -17.768 -24.852 1.00 85.38 79 CYS A N 1
ATOM 626 C CA . CYS A 1 79 ? 6.065 -19.171 -24.569 1.00 85.38 79 CYS A CA 1
ATOM 627 C C . CYS A 1 79 ? 5.941 -19.980 -25.871 1.00 85.38 79 CYS A C 1
ATOM 629 O O . CYS A 1 79 ? 5.419 -19.486 -26.871 1.00 85.38 79 CYS A O 1
ATOM 631 N N . THR A 1 80 ? 6.416 -21.228 -25.877 1.00 81.00 80 THR A N 1
ATOM 632 C CA . THR A 1 80 ? 6.220 -22.172 -26.988 1.00 81.00 80 THR A CA 1
ATOM 633 C C . THR A 1 80 ? 6.098 -23.593 -26.458 1.00 81.00 80 THR A C 1
ATOM 635 O O . THR A 1 80 ? 6.847 -23.993 -25.576 1.00 81.00 80 THR A O 1
ATOM 638 N N . GLU A 1 81 ? 5.205 -24.394 -27.035 1.00 74.69 81 GLU A N 1
ATOM 639 C CA . GLU A 1 81 ? 4.966 -25.784 -26.609 1.00 74.69 81 GLU A CA 1
ATOM 640 C C . GLU A 1 81 ? 6.180 -26.706 -26.823 1.00 74.69 81 GLU A C 1
ATOM 642 O O . GLU A 1 81 ? 6.247 -27.806 -26.283 1.00 74.69 81 GLU A O 1
ATOM 647 N N . LYS A 1 82 ? 7.164 -26.262 -27.616 1.00 73.62 82 LYS A N 1
ATOM 648 C CA . LYS A 1 82 ? 8.389 -27.017 -27.917 1.00 73.62 82 LYS A CA 1
ATOM 649 C C . LYS A 1 82 ? 9.461 -26.899 -26.829 1.00 73.62 82 LYS A C 1
ATOM 651 O O . LYS A 1 82 ? 10.457 -27.614 -26.902 1.00 73.62 82 LYS A O 1
ATOM 656 N N . VAL A 1 83 ? 9.297 -25.985 -25.867 1.00 72.50 83 VAL A N 1
ATOM 657 C CA . VAL A 1 83 ? 10.324 -25.625 -24.878 1.00 72.50 83 VAL A CA 1
ATOM 658 C C . VAL A 1 83 ? 9.686 -25.494 -23.498 1.00 72.50 83 VAL A C 1
ATOM 660 O O . VAL A 1 83 ? 8.670 -24.833 -23.331 1.00 72.50 83 VAL A O 1
ATOM 663 N N . SER A 1 84 ? 10.293 -26.117 -22.488 1.00 67.56 84 SER A N 1
ATOM 664 C CA . SER A 1 84 ? 9.746 -26.184 -21.125 1.00 67.56 84 SER A CA 1
ATOM 665 C C . SER A 1 84 ? 9.969 -24.922 -20.275 1.00 67.56 84 SER A C 1
ATOM 667 O O . SER A 1 84 ? 9.468 -24.851 -19.150 1.00 67.56 84 SER A O 1
ATOM 669 N N . TYR A 1 85 ? 10.707 -23.934 -20.789 1.00 74.81 85 TYR A N 1
ATOM 670 C CA . TYR A 1 85 ? 11.042 -22.682 -20.111 1.00 74.81 85 TYR A CA 1
ATOM 671 C C . TYR A 1 85 ? 10.695 -21.454 -20.974 1.00 74.81 85 TYR A C 1
ATOM 673 O O . TYR A 1 85 ? 10.775 -21.529 -22.203 1.00 74.81 85 TYR A O 1
ATOM 681 N N . PRO A 1 86 ? 10.312 -20.321 -20.352 1.00 81.12 86 PRO A N 1
ATOM 682 C CA . PRO A 1 86 ? 10.018 -19.087 -21.070 1.00 81.12 86 PRO A CA 1
ATOM 683 C C . PRO A 1 86 ? 11.288 -18.473 -21.672 1.00 81.12 86 PRO A C 1
ATOM 685 O O . PRO A 1 86 ? 12.357 -18.491 -21.061 1.00 81.12 86 PRO A O 1
ATOM 688 N N . ILE A 1 87 ? 11.161 -17.909 -22.871 1.00 87.50 87 ILE A N 1
ATOM 689 C CA . ILE A 1 87 ? 12.277 -17.344 -23.636 1.00 87.50 87 ILE A CA 1
ATOM 690 C C . ILE A 1 87 ? 12.334 -15.832 -23.382 1.00 87.50 87 ILE A C 1
ATOM 692 O O . ILE A 1 87 ? 11.374 -15.119 -23.676 1.00 87.50 87 ILE A O 1
ATOM 696 N N . GLY A 1 88 ? 13.454 -15.353 -22.833 1.00 89.38 88 GLY A N 1
ATOM 697 C CA . GLY A 1 88 ? 13.707 -13.940 -22.508 1.00 89.38 88 GLY A CA 1
ATOM 698 C C . GLY A 1 88 ? 14.652 -13.232 -23.496 1.00 89.38 88 GLY A C 1
ATOM 699 O O . GLY A 1 88 ? 14.936 -13.773 -24.569 1.00 89.38 88 GLY A O 1
ATOM 700 N N . PRO A 1 89 ? 15.151 -12.021 -23.179 1.00 93.00 89 PRO A N 1
ATOM 701 C CA . PRO A 1 89 ? 16.100 -11.302 -24.031 1.00 93.00 89 PRO A CA 1
ATOM 702 C C . PRO A 1 89 ? 17.502 -11.913 -23.994 1.00 93.00 89 PRO A C 1
ATOM 704 O O . PRO A 1 89 ? 17.916 -12.495 -22.993 1.00 93.00 89 PRO A O 1
ATOM 707 N N . CYS A 1 90 ? 18.265 -11.719 -25.069 1.00 92.69 90 CYS A N 1
ATOM 708 C CA . CYS A 1 90 ? 19.710 -11.938 -25.056 1.00 92.69 90 CYS A CA 1
ATOM 709 C C . CYS A 1 90 ? 20.447 -10.735 -24.440 1.00 92.69 90 CYS A C 1
ATOM 711 O O . CYS A 1 90 ? 19.960 -9.599 -24.455 1.00 92.69 90 CYS A O 1
ATOM 713 N N . ARG A 1 91 ? 21.678 -10.961 -23.974 1.00 92.06 91 ARG A N 1
ATOM 714 C CA . ARG A 1 91 ? 22.548 -9.943 -23.368 1.00 92.06 91 ARG A CA 1
ATOM 715 C C . ARG A 1 91 ? 22.807 -8.756 -24.292 1.00 92.06 91 ARG A C 1
ATOM 717 O O . ARG A 1 91 ? 22.700 -7.622 -23.838 1.00 92.06 91 ARG A O 1
ATOM 724 N N . GLY A 1 92 ? 23.052 -8.995 -25.582 1.00 90.44 92 GLY A N 1
ATOM 725 C CA . GLY A 1 92 ? 23.288 -7.915 -26.549 1.00 90.44 92 GLY A CA 1
ATOM 726 C C . GLY A 1 92 ? 22.109 -6.938 -26.673 1.00 90.44 92 GLY A C 1
ATOM 727 O O . GLY A 1 92 ? 22.313 -5.728 -26.774 1.00 90.44 92 GLY A O 1
ATOM 728 N N . LEU A 1 93 ? 20.869 -7.438 -26.578 1.00 90.50 93 LEU A N 1
ATOM 729 C CA . LEU A 1 93 ? 19.669 -6.596 -26.571 1.00 90.50 93 LEU A CA 1
ATOM 730 C C . LEU A 1 93 ? 19.591 -5.741 -25.295 1.00 90.50 93 LEU A C 1
ATOM 732 O O . LEU A 1 93 ? 19.263 -4.556 -25.369 1.00 90.50 93 LEU A O 1
ATOM 736 N N . CYS A 1 94 ? 19.922 -6.327 -24.138 1.00 93.12 94 CYS A N 1
ATOM 737 C CA . CYS A 1 94 ? 19.981 -5.618 -22.857 1.00 93.12 94 CYS A CA 1
ATOM 738 C C . CYS A 1 94 ? 21.036 -4.507 -22.871 1.00 93.12 94 CYS A C 1
ATOM 740 O O . CYS A 1 94 ? 20.731 -3.360 -22.548 1.00 93.12 94 CYS A O 1
ATOM 742 N N . GLU A 1 95 ? 22.264 -4.823 -23.287 1.00 91.38 95 GLU A N 1
ATOM 743 C CA . GLU A 1 95 ? 23.385 -3.880 -23.306 1.00 91.38 95 GLU A CA 1
ATOM 744 C C . GLU A 1 95 ? 23.101 -2.690 -24.229 1.00 91.38 95 GLU A C 1
ATOM 746 O O . GLU A 1 95 ? 23.252 -1.541 -23.810 1.00 91.38 95 GLU A O 1
ATOM 751 N N . GLY A 1 96 ? 22.563 -2.938 -25.429 1.00 89.25 96 GLY A N 1
ATOM 752 C CA . GLY A 1 96 ? 22.212 -1.877 -26.379 1.00 89.25 96 GLY A CA 1
ATOM 753 C C . GLY A 1 96 ? 21.060 -0.963 -25.930 1.00 89.25 96 GLY A C 1
ATOM 754 O O . GLY A 1 96 ? 20.933 0.169 -26.414 1.00 89.25 96 GLY A O 1
ATOM 755 N N . VAL A 1 97 ? 20.199 -1.426 -25.017 1.00 91.00 97 VAL A N 1
ATOM 756 C CA . VAL A 1 97 ? 19.173 -0.599 -24.359 1.00 91.00 97 VAL A CA 1
ATOM 757 C C . VAL A 1 97 ? 19.765 0.139 -23.161 1.00 91.00 97 VAL A C 1
ATOM 759 O O . VAL A 1 97 ? 19.539 1.343 -23.015 1.00 91.00 97 VAL A O 1
ATOM 762 N N . ARG A 1 98 ? 20.548 -0.553 -22.329 1.00 90.25 98 ARG A N 1
ATOM 763 C CA . ARG A 1 98 ? 21.204 0.006 -21.145 1.00 90.25 98 ARG A CA 1
ATOM 764 C C . ARG A 1 98 ? 22.106 1.175 -21.516 1.00 90.25 98 ARG A C 1
ATOM 766 O O . ARG A 1 98 ? 21.985 2.224 -20.898 1.00 90.25 98 ARG A O 1
ATOM 773 N N . GLU A 1 99 ? 22.941 1.049 -22.541 1.00 89.75 99 GLU A N 1
ATOM 774 C CA . GLU A 1 99 ? 23.861 2.111 -22.969 1.00 89.75 99 GLU A CA 1
ATOM 775 C C . GLU A 1 99 ? 23.136 3.433 -23.284 1.00 89.75 99 GLU A C 1
ATOM 777 O O . GLU A 1 99 ? 23.585 4.508 -22.886 1.00 89.75 99 GLU A O 1
ATOM 782 N N . ARG A 1 100 ? 21.964 3.355 -23.927 1.00 85.06 100 ARG A N 1
ATOM 783 C CA . ARG A 1 100 ? 21.171 4.528 -24.329 1.00 85.06 100 ARG A CA 1
ATOM 784 C C . ARG A 1 100 ? 20.271 5.073 -23.219 1.00 85.06 100 ARG A C 1
ATOM 786 O O . ARG A 1 100 ? 20.085 6.282 -23.108 1.00 85.06 100 ARG A O 1
ATOM 793 N N . CYS A 1 101 ? 19.696 4.198 -22.398 1.00 85.94 101 CYS A N 1
ATOM 794 C CA . CYS A 1 101 ? 18.677 4.573 -21.415 1.00 85.94 101 CYS A CA 1
ATOM 795 C C . CYS A 1 101 ? 19.230 4.780 -19.995 1.00 85.94 101 CYS A C 1
ATOM 797 O O . CYS A 1 101 ? 18.648 5.535 -19.214 1.00 85.94 101 CYS A O 1
ATOM 799 N N . PHE A 1 102 ? 20.368 4.174 -19.647 1.00 86.06 102 PHE A N 1
ATOM 800 C CA . PHE A 1 102 ? 20.997 4.342 -18.334 1.00 86.06 102 PHE A CA 1
ATOM 801 C C . PHE A 1 102 ? 21.432 5.788 -18.034 1.00 86.06 102 PHE A C 1
ATOM 803 O O . PHE A 1 102 ? 21.163 6.250 -16.925 1.00 86.06 102 PHE A O 1
ATOM 810 N N . PRO A 1 103 ? 22.022 6.560 -18.974 1.00 84.44 103 PRO A N 1
ATOM 811 C CA . PRO A 1 103 ? 22.357 7.964 -18.721 1.00 84.44 103 PRO A CA 1
ATOM 812 C C . PRO A 1 103 ? 21.129 8.819 -18.380 1.00 84.44 103 PRO A C 1
ATOM 814 O O . PRO A 1 103 ? 21.216 9.726 -17.552 1.00 84.44 103 PRO A O 1
ATOM 817 N N . VAL A 1 104 ? 19.977 8.503 -18.985 1.00 81.12 104 VAL A N 1
ATOM 818 C CA . VAL A 1 104 ? 18.695 9.165 -18.708 1.00 81.12 104 VAL A CA 1
ATOM 819 C C . VAL A 1 104 ? 18.235 8.837 -17.289 1.00 81.12 104 VAL A C 1
ATOM 821 O O . VAL A 1 104 ? 17.998 9.754 -16.509 1.00 81.12 104 VAL A O 1
ATOM 824 N N . LEU A 1 105 ? 18.194 7.553 -16.918 1.00 79.50 105 LEU A N 1
ATOM 825 C CA . LEU A 1 105 ? 17.835 7.112 -15.562 1.00 79.50 105 LEU A CA 1
ATOM 826 C C . LEU A 1 105 ? 18.731 7.747 -14.491 1.00 79.50 105 LEU A C 1
ATOM 828 O O . LEU A 1 105 ? 18.229 8.299 -13.511 1.00 79.50 105 LEU A O 1
ATOM 832 N N . LYS A 1 106 ? 20.046 7.766 -14.735 1.00 79.56 106 LYS A N 1
ATOM 833 C CA . LYS A 1 106 ? 21.036 8.367 -13.836 1.00 79.56 106 LYS A CA 1
ATOM 834 C C . LYS A 1 106 ? 20.793 9.864 -13.623 1.00 79.56 106 LYS A C 1
ATOM 836 O O . LYS A 1 106 ? 20.947 10.348 -12.505 1.00 79.56 106 LYS A O 1
ATOM 841 N N . LYS A 1 107 ? 20.379 10.603 -14.661 1.00 71.69 107 LYS A N 1
ATOM 842 C CA . LYS A 1 107 ? 20.053 12.040 -14.562 1.00 71.69 107 LYS A CA 1
ATOM 843 C C . LYS A 1 107 ? 18.839 12.308 -13.665 1.00 71.69 107 LYS A C 1
ATOM 845 O O . LYS A 1 107 ? 18.776 13.360 -13.036 1.00 71.69 107 LYS A O 1
ATOM 850 N N . PHE A 1 108 ? 17.911 1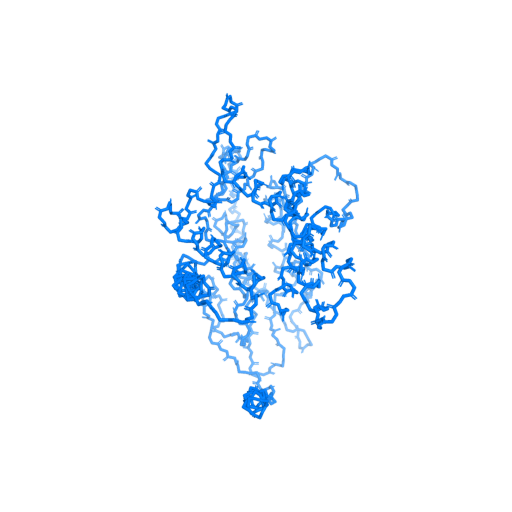1.359 -13.581 1.00 71.94 108 PHE A N 1
ATOM 851 C CA . PHE A 1 108 ? 16.742 11.422 -12.701 1.00 71.94 108 PHE A CA 1
ATOM 852 C C . PHE A 1 108 ? 16.982 10.792 -11.317 1.00 71.94 108 PHE A C 1
ATOM 854 O O . PHE A 1 108 ? 16.042 10.681 -10.537 1.00 71.94 108 PHE A O 1
ATOM 861 N N . GLY A 1 109 ? 18.222 10.403 -10.992 1.00 67.62 109 GLY A N 1
ATOM 862 C CA . GLY A 1 109 ? 18.572 9.823 -9.692 1.00 67.62 109 GLY A CA 1
ATOM 863 C C . GLY A 1 109 ? 18.196 8.348 -9.529 1.00 67.62 109 GLY A C 1
ATOM 864 O O . GLY A 1 109 ? 18.229 7.839 -8.413 1.00 67.62 109 GLY A O 1
ATOM 865 N N . PHE A 1 110 ? 17.857 7.650 -10.617 1.00 77.38 110 PHE A N 1
ATOM 866 C CA . PHE A 1 110 ? 17.547 6.221 -10.591 1.00 77.38 110 PHE A CA 1
ATOM 867 C C . PHE A 1 110 ? 18.767 5.376 -10.971 1.00 77.38 110 PHE A C 1
ATOM 869 O O . PHE A 1 110 ? 19.530 5.717 -11.879 1.00 77.38 110 PHE A O 1
ATOM 876 N N . VAL A 1 111 ? 18.925 4.242 -10.289 1.00 82.69 111 VAL A N 1
ATOM 877 C CA . VAL A 1 111 ? 19.921 3.216 -10.623 1.00 82.69 111 VAL A CA 1
ATOM 878 C C . VAL A 1 111 ? 19.355 2.223 -11.637 1.00 82.69 111 VAL A C 1
ATOM 880 O O . VAL A 1 111 ? 18.141 2.115 -11.809 1.00 82.69 111 VAL A O 1
ATOM 883 N N . TRP A 1 112 ? 20.239 1.500 -12.326 1.00 85.44 112 TRP A N 1
ATOM 884 C CA . TRP A 1 112 ? 19.811 0.388 -13.169 1.00 85.44 112 TRP A CA 1
ATOM 885 C C . TRP A 1 112 ? 19.341 -0.763 -12.264 1.00 85.44 112 TRP A C 1
ATOM 887 O O . TRP A 1 112 ? 20.137 -1.189 -11.431 1.00 85.44 112 TRP A O 1
ATOM 897 N N . PRO A 1 113 ? 18.089 -1.244 -12.378 1.00 86.38 113 PRO A N 1
ATOM 898 C CA . PRO A 1 113 ? 17.564 -2.275 -11.485 1.00 86.38 113 PRO A CA 1
ATOM 899 C C . PRO A 1 113 ? 18.295 -3.612 -11.628 1.00 86.38 113 PRO A C 1
ATOM 901 O O . PRO A 1 113 ? 18.573 -4.041 -12.749 1.00 86.38 113 PRO A O 1
ATOM 904 N N . ASP A 1 114 ? 18.498 -4.313 -10.512 1.00 87.06 114 ASP A N 1
ATOM 905 C CA . ASP A 1 114 ? 19.157 -5.629 -10.490 1.00 87.06 114 ASP A CA 1
ATOM 906 C C . ASP A 1 114 ? 18.389 -6.680 -11.306 1.00 87.06 114 ASP A C 1
ATOM 908 O O . ASP A 1 114 ? 18.983 -7.542 -11.946 1.00 87.06 114 ASP A O 1
ATOM 912 N N . THR A 1 115 ? 17.056 -6.572 -11.368 1.00 84.62 115 THR A N 1
ATOM 913 C CA . THR A 1 115 ? 16.199 -7.445 -12.193 1.00 84.62 115 THR A CA 1
ATOM 914 C C . THR A 1 115 ? 16.424 -7.279 -13.697 1.00 84.62 115 THR A C 1
ATOM 916 O O . THR A 1 115 ? 16.014 -8.138 -14.475 1.00 84.62 115 THR A O 1
ATOM 919 N N . LEU A 1 116 ? 17.065 -6.184 -14.114 1.00 88.81 116 LEU A N 1
ATOM 920 C CA . LEU A 1 116 ? 17.423 -5.894 -15.500 1.00 88.81 116 LEU A CA 1
ATOM 921 C C . LEU A 1 116 ? 18.935 -5.996 -15.732 1.00 88.81 116 LEU A C 1
ATOM 923 O O . LEU A 1 116 ? 19.410 -5.545 -16.777 1.00 88.81 116 LEU A O 1
ATOM 927 N N . ASP A 1 117 ? 19.712 -6.537 -14.788 1.00 90.62 117 ASP A N 1
ATOM 928 C CA . ASP A 1 117 ? 21.153 -6.673 -14.974 1.00 90.62 117 ASP A CA 1
ATOM 929 C C . ASP A 1 117 ? 21.463 -7.583 -16.171 1.00 90.62 117 ASP A C 1
ATOM 931 O O . ASP A 1 117 ? 21.052 -8.743 -16.241 1.00 90.62 117 ASP A O 1
ATOM 935 N N . CYS A 1 118 ? 22.222 -7.050 -17.130 1.00 91.44 118 CYS A N 1
ATOM 936 C CA . CYS A 1 118 ? 22.530 -7.739 -18.376 1.00 91.44 118 CYS A CA 1
ATOM 937 C C . CYS A 1 118 ? 23.366 -9.012 -18.164 1.00 91.44 118 CYS A C 1
ATOM 939 O O . CYS A 1 118 ? 23.363 -9.902 -19.020 1.00 91.44 118 CYS A O 1
ATOM 941 N N . ALA A 1 119 ? 24.039 -9.136 -17.014 1.00 91.38 119 ALA A N 1
ATOM 942 C CA . ALA A 1 119 ? 24.748 -10.349 -16.624 1.00 91.38 119 ALA A CA 1
ATOM 943 C C . ALA A 1 119 ? 23.814 -11.562 -16.443 1.00 91.38 119 ALA A C 1
ATOM 945 O O . ALA A 1 119 ? 24.253 -12.693 -16.657 1.00 91.38 119 ALA A O 1
ATOM 946 N N . LEU A 1 120 ? 22.532 -11.340 -16.124 1.00 89.25 120 LEU A N 1
ATOM 947 C CA . LEU A 1 120 ? 21.535 -12.398 -15.926 1.00 89.25 120 LEU A CA 1
ATOM 948 C C . LEU A 1 120 ? 21.089 -13.065 -17.235 1.00 89.25 120 LEU A C 1
ATOM 950 O O . LEU A 1 120 ? 20.536 -14.163 -17.203 1.00 89.25 120 LEU A O 1
ATOM 954 N N . PHE A 1 121 ? 21.321 -12.424 -18.385 1.00 90.75 121 PHE A N 1
ATOM 955 C CA . PHE A 1 121 ? 20.828 -12.903 -19.677 1.00 90.75 121 PHE A CA 1
ATOM 956 C C . PHE A 1 121 ? 21.891 -13.688 -20.468 1.00 90.75 121 PHE A C 1
ATOM 958 O O . PHE A 1 121 ? 23.085 -13.363 -20.374 1.00 90.75 121 PHE A O 1
ATOM 965 N N . PRO A 1 122 ? 21.482 -14.689 -21.280 1.00 90.25 122 PRO A N 1
ATOM 966 C CA . PRO A 1 122 ? 22.385 -15.444 -22.149 1.00 90.25 122 PRO A CA 1
ATOM 967 C C . PRO A 1 122 ? 23.059 -14.557 -23.198 1.00 90.25 122 PRO A C 1
ATOM 969 O O . PRO A 1 122 ? 22.456 -13.609 -23.701 1.00 90.25 122 PRO A O 1
ATOM 972 N N . THR A 1 123 ? 24.306 -14.866 -23.551 1.00 87.19 123 THR A N 1
ATOM 973 C CA . THR A 1 123 ? 25.091 -14.077 -24.514 1.00 87.19 123 THR A CA 1
ATOM 974 C C . THR A 1 123 ? 24.603 -14.232 -25.948 1.00 87.19 123 THR A C 1
ATOM 976 O O . THR A 1 123 ? 24.516 -13.238 -26.664 1.00 87.19 123 THR A O 1
ATOM 979 N N . GLU A 1 124 ? 24.263 -15.454 -26.353 1.00 85.00 124 GLU A N 1
ATOM 980 C CA . GLU A 1 124 ? 23.890 -15.794 -27.726 1.00 85.00 124 GLU A CA 1
ATOM 981 C C . GLU A 1 124 ? 22.691 -16.739 -27.739 1.00 85.00 124 GLU A C 1
ATOM 983 O O . GLU A 1 124 ? 22.509 -17.537 -26.818 1.00 85.00 124 GLU A O 1
ATOM 988 N N . ASN A 1 125 ? 21.892 -16.653 -28.802 1.00 86.38 125 ASN A N 1
ATOM 989 C CA . ASN A 1 125 ? 20.774 -17.553 -29.032 1.00 86.38 125 ASN A CA 1
ATOM 990 C C . ASN A 1 125 ? 21.278 -18.853 -29.681 1.00 86.38 125 ASN A C 1
ATOM 992 O O . ASN A 1 125 ? 21.636 -18.867 -30.860 1.00 86.38 125 ASN A O 1
ATOM 996 N N . ASN A 1 126 ? 21.308 -19.950 -28.923 1.00 85.25 126 ASN A N 1
ATOM 997 C CA . ASN A 1 126 ? 21.767 -21.257 -29.396 1.00 85.25 126 ASN A CA 1
ATOM 998 C C . ASN A 1 126 ? 20.814 -22.397 -28.964 1.00 85.25 126 ASN A C 1
ATOM 1000 O O . ASN A 1 126 ? 19.776 -22.166 -28.347 1.00 85.25 126 ASN A O 1
ATOM 1004 N N . HIS A 1 127 ? 21.138 -23.646 -29.321 1.00 77.56 127 HIS A N 1
ATOM 1005 C CA . HIS A 1 127 ? 20.294 -24.812 -29.009 1.00 77.56 127 HIS A CA 1
ATOM 1006 C C . HIS A 1 127 ? 20.204 -25.142 -27.508 1.00 77.56 127 HIS A C 1
ATOM 1008 O O . HIS A 1 127 ? 19.279 -25.841 -27.100 1.00 77.56 127 HIS A O 1
ATOM 1014 N N . GLU A 1 128 ? 21.144 -24.655 -26.696 1.00 75.06 128 GLU A N 1
ATOM 1015 C CA . GLU A 1 128 ? 21.186 -24.868 -25.244 1.00 75.06 128 GLU A CA 1
ATOM 1016 C C . GLU A 1 128 ? 20.498 -23.718 -24.483 1.00 75.06 128 GLU A C 1
ATOM 1018 O O . GLU A 1 128 ? 19.815 -23.943 -23.483 1.00 75.06 128 GLU A O 1
ATOM 1023 N N . HIS A 1 129 ? 20.608 -22.494 -25.004 1.00 78.56 129 HIS A N 1
ATOM 1024 C CA . HIS A 1 129 ? 20.100 -21.249 -24.444 1.00 78.56 129 HIS A CA 1
ATOM 1025 C C . HIS A 1 129 ? 19.364 -20.445 -25.520 1.00 78.56 129 HIS A C 1
ATOM 1027 O O . HIS A 1 129 ? 19.969 -19.713 -26.305 1.00 78.56 129 HIS A O 1
ATOM 1033 N N . MET A 1 130 ? 18.035 -20.561 -25.535 1.00 85.38 130 MET A N 1
ATOM 1034 C CA . MET A 1 130 ? 17.190 -19.765 -26.425 1.00 85.38 130 MET A CA 1
ATOM 1035 C C . MET A 1 130 ? 16.935 -18.377 -25.836 1.00 85.38 130 MET A C 1
ATOM 1037 O O . MET A 1 130 ? 16.488 -18.256 -24.693 1.00 85.38 130 MET A O 1
ATOM 1041 N N . CYS A 1 131 ? 17.183 -17.328 -26.621 1.00 89.75 131 CYS A N 1
ATOM 1042 C CA . CYS A 1 131 ? 16.920 -15.942 -26.232 1.00 89.75 131 CYS A CA 1
ATOM 1043 C C . CYS A 1 131 ? 16.584 -15.051 -27.441 1.00 89.75 131 CYS A C 1
ATOM 1045 O O . CYS A 1 131 ? 16.841 -15.395 -28.595 1.00 89.75 131 CYS A O 1
ATOM 1047 N N . MET A 1 132 ? 15.988 -13.886 -27.181 1.00 88.81 132 MET A N 1
ATOM 1048 C CA . MET A 1 132 ? 15.626 -12.902 -28.202 1.00 88.81 132 MET A CA 1
ATOM 1049 C C . MET A 1 132 ? 16.741 -11.871 -28.421 1.00 88.81 132 MET A C 1
ATOM 1051 O O . MET A 1 132 ? 16.999 -11.033 -27.557 1.00 88.81 132 MET A O 1
ATOM 1055 N N . GLU A 1 133 ? 17.361 -11.884 -29.604 1.00 84.75 133 GLU A N 1
ATOM 1056 C CA . GLU A 1 133 ? 18.393 -10.904 -30.002 1.00 84.75 133 GLU A CA 1
ATOM 1057 C C . GLU A 1 133 ? 17.807 -9.523 -30.348 1.00 84.75 133 GLU A C 1
ATOM 1059 O O . GLU A 1 133 ? 18.492 -8.507 -30.259 1.00 84.75 133 GLU A O 1
ATOM 1064 N N . GLY A 1 134 ? 16.524 -9.477 -30.717 1.00 79.38 134 GLY A N 1
ATOM 1065 C CA . GLY A 1 134 ? 15.861 -8.284 -31.238 1.00 79.38 134 GLY A CA 1
ATOM 1066 C C . GLY A 1 134 ? 16.212 -7.977 -32.706 1.00 79.38 134 GLY A C 1
ATOM 1067 O O . GLY A 1 134 ? 17.084 -8.616 -33.297 1.00 79.38 134 GLY A O 1
ATOM 1068 N N . PRO A 1 135 ? 15.501 -7.030 -33.347 1.00 78.69 135 PRO A N 1
ATOM 1069 C CA . PRO A 1 135 ? 15.788 -6.628 -34.720 1.00 78.69 135 PRO A CA 1
ATOM 1070 C C . PRO A 1 135 ? 17.201 -6.050 -34.817 1.00 78.69 135 PRO A C 1
ATOM 1072 O O . PRO A 1 135 ? 17.525 -5.103 -34.102 1.00 78.69 135 PRO A O 1
ATOM 1075 N N . LYS A 1 136 ? 18.028 -6.594 -35.715 1.00 66.31 136 LYS A N 1
ATOM 1076 C CA . LYS A 1 136 ? 19.335 -6.009 -36.038 1.00 66.31 136 LYS A CA 1
ATOM 1077 C C . LYS A 1 136 ? 19.095 -4.695 -36.770 1.00 66.31 136 LYS A C 1
ATOM 1079 O O . LYS A 1 136 ? 18.291 -4.655 -37.702 1.00 66.31 136 LYS A O 1
ATOM 1084 N N . ASP A 1 137 ? 19.787 -3.641 -36.356 1.00 60.06 137 ASP A N 1
ATOM 1085 C CA . ASP A 1 137 ? 19.698 -2.342 -37.013 1.00 60.06 137 ASP A CA 1
ATOM 1086 C C . ASP A 1 137 ? 20.288 -2.411 -38.417 1.00 60.06 137 ASP A C 1
ATOM 1088 O O . ASP A 1 137 ? 21.476 -2.213 -38.653 1.00 60.06 137 ASP A O 1
ATOM 1092 N N . SER A 1 138 ? 19.436 -2.737 -39.384 1.00 48.41 138 SER A N 1
ATOM 1093 C CA . SER A 1 138 ? 19.759 -2.628 -40.793 1.00 48.41 138 SER A CA 1
ATOM 1094 C C . SER A 1 138 ? 19.783 -1.147 -41.171 1.00 48.41 138 SER A C 1
ATOM 1096 O O . SER A 1 138 ? 18.747 -0.582 -41.525 1.00 48.41 138 SER A O 1
ATOM 1098 N N . ARG A 1 139 ? 21.006 -0.602 -41.144 1.00 44.03 139 ARG A N 1
ATOM 1099 C CA . ARG A 1 139 ? 21.477 0.734 -41.548 1.00 44.03 139 ARG A CA 1
ATOM 1100 C C . ARG A 1 139 ? 21.639 1.723 -40.394 1.00 44.03 139 ARG A C 1
ATOM 1102 O O . ARG A 1 139 ? 20.688 2.068 -39.701 1.00 44.03 139 ARG A O 1
ATOM 1109 N N . GLU A 1 140 ? 22.881 2.187 -40.263 1.00 45.78 140 GLU A N 1
ATOM 1110 C CA . GLU A 1 140 ? 23.289 3.442 -39.635 1.00 45.78 140 GLU A CA 1
ATOM 1111 C C . GLU A 1 140 ? 22.478 4.602 -40.230 1.00 45.78 140 GLU A C 1
ATOM 1113 O O . GLU A 1 140 ? 22.907 5.284 -41.154 1.00 45.78 140 GLU A O 1
ATOM 1118 N N . GLU A 1 141 ? 21.281 4.838 -39.714 1.00 42.91 141 GLU A N 1
ATOM 1119 C CA . GLU A 1 141 ? 20.763 6.196 -39.655 1.00 42.91 141 GLU A CA 1
ATOM 1120 C C . GLU A 1 141 ? 21.111 6.711 -38.266 1.00 42.91 141 GLU A C 1
ATOM 1122 O O . GLU A 1 141 ? 20.426 6.438 -37.277 1.00 42.91 141 GLU A O 1
ATOM 1127 N N . ASP A 1 142 ? 22.251 7.405 -38.212 1.00 40.41 142 ASP A N 1
ATOM 1128 C CA . ASP A 1 142 ? 22.679 8.282 -37.128 1.00 40.41 142 ASP A CA 1
ATOM 1129 C C . ASP A 1 142 ? 21.618 9.381 -36.960 1.00 40.41 142 ASP A C 1
ATOM 1131 O O . ASP A 1 142 ? 21.793 10.531 -37.359 1.00 40.41 142 ASP A O 1
ATOM 1135 N N . ILE A 1 143 ? 20.466 9.032 -36.382 1.00 46.97 143 ILE A N 1
ATOM 1136 C CA . ILE A 1 143 ? 19.636 10.019 -35.710 1.00 46.97 143 ILE A CA 1
ATOM 1137 C C . ILE A 1 143 ? 20.418 10.351 -34.444 1.00 46.97 143 ILE A C 1
ATOM 1139 O O . ILE A 1 143 ? 20.158 9.817 -33.364 1.00 46.97 143 ILE A O 1
ATOM 1143 N N . ARG A 1 144 ? 21.385 11.266 -34.585 1.00 42.22 144 ARG A N 1
ATOM 1144 C CA . ARG A 1 144 ? 21.747 12.177 -33.505 1.00 42.22 144 ARG A CA 1
ATOM 1145 C C . ARG A 1 144 ? 20.462 12.878 -33.115 1.00 42.22 144 ARG A C 1
ATOM 1147 O O . ARG A 1 144 ? 20.137 13.946 -33.629 1.00 42.22 144 ARG A O 1
ATOM 1154 N N . PHE A 1 145 ? 19.709 12.263 -32.215 1.00 44.31 145 PHE A N 1
ATOM 1155 C CA . PHE A 1 145 ? 18.745 13.003 -31.445 1.00 44.31 145 PHE A CA 1
ATOM 1156 C C . PHE A 1 145 ? 19.606 13.939 -30.613 1.00 44.31 145 PHE A C 1
ATOM 1158 O O . PHE A 1 145 ? 20.255 13.527 -29.650 1.00 44.31 145 PHE A O 1
ATOM 1165 N N . SER A 1 146 ? 19.715 15.186 -31.068 1.00 39.28 146 SER A N 1
ATOM 1166 C CA . SER A 1 146 ? 20.129 16.281 -30.219 1.00 39.28 146 SER A CA 1
ATOM 1167 C C . SER A 1 146 ? 19.226 16.196 -29.001 1.00 39.28 146 SER A C 1
ATOM 1169 O O . SER A 1 146 ? 18.049 16.549 -29.073 1.00 39.28 146 SER A O 1
ATOM 1171 N N . VAL A 1 147 ? 19.753 15.638 -27.911 1.00 45.25 147 VAL A N 1
ATOM 1172 C CA . VAL A 1 147 ? 19.163 15.793 -26.593 1.00 45.25 147 VAL A CA 1
ATOM 1173 C C . VAL A 1 147 ? 19.214 17.288 -26.360 1.00 45.25 147 VAL A C 1
ATOM 1175 O O . VAL A 1 147 ? 20.251 17.831 -25.979 1.00 45.25 147 VAL A O 1
ATOM 1178 N N . ASP A 1 148 ? 18.124 17.962 -26.709 1.00 35.25 148 ASP A N 1
ATOM 1179 C CA . ASP A 1 148 ? 17.926 19.351 -26.373 1.00 35.25 148 ASP A CA 1
ATOM 1180 C C . ASP A 1 148 ? 17.925 19.407 -24.846 1.00 35.25 148 ASP A C 1
ATOM 1182 O O . ASP A 1 148 ? 16.974 19.034 -24.158 1.00 35.25 148 ASP A O 1
ATOM 1186 N N . MET A 1 149 ? 19.083 19.784 -24.309 1.00 45.47 149 MET A N 1
ATOM 1187 C CA . MET A 1 149 ? 19.391 19.875 -22.889 1.00 45.47 149 MET A CA 1
ATOM 1188 C C . MET A 1 149 ? 18.708 21.101 -22.254 1.00 45.47 149 MET A C 1
ATOM 1190 O O . MET A 1 149 ? 19.178 21.598 -21.232 1.00 45.47 149 MET A O 1
ATOM 1194 N N . SER A 1 150 ? 17.623 21.612 -22.846 1.00 39.53 150 SER A N 1
ATOM 1195 C CA . SER A 1 150 ? 16.925 22.811 -22.380 1.00 39.53 150 SER A CA 1
ATOM 1196 C C . SER A 1 150 ? 15.442 22.624 -22.031 1.00 39.53 150 SER A C 1
ATOM 1198 O O . SER A 1 150 ? 14.851 23.541 -21.461 1.00 39.53 150 SER A O 1
ATOM 1200 N N . PHE A 1 151 ? 14.848 21.435 -22.203 1.00 41.22 151 PHE A N 1
ATOM 1201 C CA . PHE A 1 151 ? 13.474 21.195 -21.738 1.00 41.22 151 PHE A CA 1
ATOM 1202 C C . PHE A 1 151 ? 13.423 20.644 -20.295 1.00 41.22 151 PHE A C 1
ATOM 1204 O O . PHE A 1 151 ? 13.448 19.444 -20.036 1.00 41.22 151 PHE A O 1
ATOM 1211 N N . GLN A 1 152 ? 13.342 21.596 -19.359 1.00 47.03 152 GLN A N 1
ATOM 1212 C CA . GLN A 1 152 ? 12.580 21.527 -18.104 1.00 47.03 152 GLN A CA 1
ATOM 1213 C C . GLN A 1 152 ? 13.102 20.645 -16.952 1.00 47.03 152 GLN A C 1
ATOM 1215 O O . GLN A 1 152 ? 12.458 19.709 -16.493 1.00 47.03 152 GLN A O 1
ATOM 1220 N N . THR A 1 153 ? 14.185 21.087 -16.309 1.00 46.88 153 THR A N 1
ATOM 1221 C CA . THR A 1 153 ? 14.627 20.657 -14.960 1.00 46.88 153 THR A CA 1
ATOM 1222 C C . THR A 1 153 ? 13.656 21.042 -13.817 1.00 46.88 153 THR A C 1
ATOM 1224 O O . THR A 1 153 ? 14.051 21.104 -12.648 1.00 46.88 153 THR A O 1
ATOM 1227 N N . ARG A 1 154 ? 12.396 21.373 -14.133 1.00 53.59 154 ARG A N 1
ATOM 1228 C CA . ARG A 1 154 ? 11.399 21.873 -13.173 1.00 53.59 154 ARG A CA 1
ATOM 1229 C C . ARG A 1 154 ? 10.143 21.021 -13.049 1.00 53.59 154 ARG A C 1
ATOM 1231 O O . ARG A 1 154 ? 9.509 21.135 -12.006 1.00 53.59 154 ARG A O 1
ATOM 1238 N N . ASP A 1 155 ? 9.829 20.159 -14.012 1.00 67.56 155 ASP A N 1
ATOM 1239 C CA . ASP A 1 155 ? 8.573 19.411 -13.971 1.00 67.56 155 ASP A CA 1
ATOM 1240 C C . ASP A 1 155 ? 8.785 17.942 -13.619 1.00 67.56 155 ASP A C 1
ATOM 1242 O O . ASP A 1 155 ? 9.608 17.237 -14.204 1.00 67.56 155 ASP A O 1
ATOM 1246 N N . CYS A 1 156 ? 8.034 17.497 -12.612 1.00 67.69 156 CYS A N 1
ATOM 1247 C CA . CYS A 1 156 ? 7.924 16.091 -12.264 1.00 67.69 156 CYS A CA 1
ATOM 1248 C C . CYS A 1 156 ? 7.163 15.328 -13.367 1.00 67.69 156 CYS A C 1
ATOM 1250 O O . CYS A 1 156 ? 6.358 15.925 -14.088 1.00 67.69 156 CYS A O 1
ATOM 1252 N N . PRO A 1 157 ? 7.366 14.001 -13.483 1.00 68.25 157 PRO A N 1
ATOM 1253 C CA . PRO A 1 157 ? 6.550 13.147 -14.343 1.00 68.25 157 PRO A CA 1
ATOM 1254 C C . PRO A 1 157 ? 5.044 13.337 -14.083 1.00 68.25 157 PRO A C 1
ATOM 1256 O O . PRO A 1 157 ? 4.658 13.718 -12.971 1.00 68.25 157 PRO A O 1
ATOM 1259 N N . PRO A 1 158 ? 4.166 13.033 -15.058 1.00 67.31 158 PRO A N 1
ATOM 1260 C CA . PRO A 1 158 ? 2.724 13.111 -14.845 1.00 67.31 158 PRO A CA 1
ATOM 1261 C C . PRO A 1 158 ? 2.313 12.321 -13.590 1.00 67.31 158 PRO A C 1
ATOM 1263 O O . PRO A 1 158 ? 2.872 11.267 -13.283 1.00 67.31 158 PRO A O 1
ATOM 1266 N N . HIS A 1 159 ? 1.349 12.859 -12.838 1.00 67.81 159 HIS A N 1
ATOM 1267 C CA . HIS A 1 159 ? 0.883 12.329 -11.546 1.00 67.81 159 HIS A CA 1
ATOM 1268 C C . HIS A 1 159 ? 1.897 12.362 -10.384 1.00 67.81 159 HIS A C 1
ATOM 1270 O O . HIS A 1 159 ? 1.667 11.702 -9.369 1.00 67.81 159 HIS A O 1
ATOM 1276 N N . HIS A 1 160 ? 2.946 13.186 -10.476 1.00 70.75 160 HIS A N 1
ATOM 1277 C CA . HIS A 1 160 ? 3.868 13.473 -9.373 1.00 70.75 160 HIS A CA 1
ATOM 1278 C C . HIS A 1 160 ? 3.957 14.983 -9.096 1.00 70.75 160 HIS A C 1
ATOM 1280 O O . HIS A 1 160 ? 3.876 15.799 -10.013 1.00 70.75 160 HIS A O 1
ATOM 1286 N N . ARG A 1 161 ? 4.116 15.366 -7.825 1.00 70.56 161 ARG A N 1
ATOM 1287 C CA . ARG A 1 161 ? 4.349 16.748 -7.374 1.00 70.56 161 ARG A CA 1
ATOM 1288 C C . ARG A 1 161 ? 5.687 16.812 -6.645 1.00 70.56 161 ARG A C 1
ATOM 1290 O O . ARG A 1 161 ? 6.083 15.850 -5.998 1.00 70.56 161 ARG A O 1
ATOM 1297 N N . ARG A 1 162 ? 6.384 17.942 -6.744 1.00 67.88 162 ARG A N 1
ATOM 1298 C CA . ARG A 1 162 ? 7.634 18.172 -6.018 1.00 67.88 162 ARG A CA 1
ATOM 1299 C C . ARG A 1 162 ? 7.349 18.592 -4.577 1.00 67.88 162 ARG A C 1
ATOM 1301 O O . ARG A 1 162 ? 6.510 19.456 -4.370 1.00 67.88 162 ARG A O 1
ATOM 1308 N N . THR A 1 163 ? 8.036 18.007 -3.604 1.00 62.91 163 THR A N 1
ATOM 1309 C CA . THR A 1 163 ? 7.940 18.431 -2.200 1.00 62.91 163 THR A CA 1
ATOM 1310 C C . THR A 1 163 ? 8.820 19.660 -1.953 1.00 62.91 163 THR A C 1
ATOM 1312 O O . THR A 1 163 ? 9.989 19.656 -2.347 1.00 62.91 163 THR A O 1
ATOM 1315 N N . ASP A 1 164 ? 8.292 20.679 -1.268 1.00 58.31 164 ASP A N 1
ATOM 1316 C CA . ASP A 1 164 ? 9.007 21.938 -0.983 1.00 58.31 164 ASP A CA 1
ATOM 1317 C C . ASP A 1 164 ? 10.261 21.752 -0.109 1.00 58.31 164 ASP A C 1
ATOM 1319 O O . ASP A 1 164 ? 11.223 22.509 -0.227 1.00 58.31 164 ASP A O 1
ATOM 1323 N N . THR A 1 165 ? 10.284 20.729 0.750 1.00 53.28 165 THR A N 1
ATOM 1324 C CA . THR A 1 165 ? 11.370 20.486 1.713 1.00 53.28 165 THR A CA 1
ATOM 1325 C C . THR A 1 165 ? 12.513 19.629 1.169 1.00 53.28 165 THR A C 1
ATOM 1327 O O . THR A 1 165 ? 13.669 19.899 1.480 1.00 53.28 165 THR A O 1
ATOM 1330 N N . SER A 1 166 ? 12.220 18.604 0.364 1.00 56.09 166 SER A N 1
ATOM 1331 C CA . SER A 1 166 ? 13.218 17.638 -0.127 1.00 56.09 166 SER A CA 1
ATOM 1332 C C . SER A 1 166 ? 13.538 17.785 -1.617 1.00 56.09 166 SER A C 1
ATOM 1334 O O . SER A 1 166 ? 14.484 17.174 -2.112 1.00 56.09 166 SER A O 1
ATOM 1336 N N . GLY A 1 167 ? 12.749 18.565 -2.367 1.00 60.25 167 GLY A N 1
ATOM 1337 C CA . GLY A 1 167 ? 12.900 18.720 -3.815 1.00 60.25 167 GLY A CA 1
ATOM 1338 C C . GLY A 1 167 ? 12.636 17.439 -4.621 1.00 60.25 167 GLY A C 1
ATOM 1339 O O . GLY A 1 167 ? 12.847 17.450 -5.840 1.00 60.25 167 GLY A O 1
ATOM 1340 N N . GLN A 1 168 ? 12.178 16.364 -3.970 1.00 59.88 168 GLN A N 1
ATOM 1341 C CA . GLN A 1 168 ? 11.855 15.072 -4.574 1.00 59.88 168 GLN A CA 1
ATOM 1342 C C . GLN A 1 168 ? 10.445 15.076 -5.175 1.00 59.88 168 GLN A C 1
ATOM 1344 O O . GLN A 1 168 ? 9.557 15.786 -4.705 1.00 59.88 168 GLN A O 1
ATOM 1349 N N . CYS A 1 169 ? 10.236 14.277 -6.223 1.00 70.62 169 CYS A N 1
ATOM 1350 C CA . CYS A 1 169 ? 8.921 14.081 -6.829 1.00 70.62 169 CYS A CA 1
ATOM 1351 C C . CYS A 1 169 ? 8.171 12.960 -6.096 1.00 70.62 169 CYS A C 1
ATOM 1353 O O . CYS A 1 169 ? 8.577 11.802 -6.157 1.00 70.62 169 CYS A O 1
ATOM 1355 N N . VAL A 1 170 ? 7.064 13.298 -5.437 1.00 68.88 170 VAL A N 1
ATOM 1356 C CA . VAL A 1 170 ? 6.175 12.363 -4.734 1.00 68.88 170 VAL A CA 1
ATOM 1357 C C . VAL A 1 170 ? 4.881 12.141 -5.525 1.00 68.88 170 VAL A C 1
ATOM 1359 O O . VAL A 1 170 ? 4.414 13.059 -6.208 1.00 68.88 170 VAL A O 1
ATOM 1362 N N . PRO A 1 171 ? 4.283 10.939 -5.478 1.00 70.88 171 PRO A N 1
ATOM 1363 C CA . PRO A 1 171 ? 3.045 10.655 -6.196 1.00 70.88 171 PRO A CA 1
ATOM 1364 C C . PRO A 1 171 ? 1.878 11.486 -5.649 1.00 70.88 171 PRO A C 1
ATOM 1366 O O . PRO A 1 171 ? 1.761 11.713 -4.444 1.00 70.88 171 PRO A O 1
ATOM 1369 N N . LEU A 1 172 ? 0.978 11.917 -6.537 1.00 72.38 172 LEU A N 1
ATOM 1370 C CA . LEU A 1 172 ? -0.264 12.571 -6.127 1.00 72.38 172 LEU A CA 1
ATOM 1371 C C . LEU A 1 172 ? -1.165 11.580 -5.376 1.00 72.38 172 LEU A C 1
ATOM 1373 O O . LEU A 1 172 ? -1.262 10.409 -5.732 1.00 72.38 172 LEU A O 1
ATOM 1377 N N . CYS A 1 173 ? -1.904 12.078 -4.385 1.00 73.62 173 CYS A N 1
ATOM 1378 C CA . CYS A 1 173 ? -2.837 11.279 -3.580 1.00 73.62 173 CYS A CA 1
ATOM 1379 C C . CYS A 1 173 ? -3.902 10.528 -4.413 1.00 73.62 173 CYS A C 1
ATOM 1381 O O . CYS A 1 173 ? -4.340 9.434 -4.049 1.00 73.62 173 CYS A O 1
ATOM 1383 N N . ASP A 1 174 ? -4.292 11.097 -5.556 1.00 71.12 174 ASP A N 1
ATOM 1384 C CA . ASP A 1 174 ? -5.255 10.498 -6.486 1.00 71.12 174 ASP A CA 1
ATOM 1385 C C . ASP A 1 174 ? -4.609 9.705 -7.628 1.00 71.12 174 ASP A C 1
ATOM 1387 O O . ASP A 1 174 ? -5.317 9.161 -8.474 1.00 71.12 174 ASP A O 1
ATOM 1391 N N . ALA A 1 175 ? -3.280 9.575 -7.651 1.00 70.44 175 ALA A N 1
ATOM 1392 C CA . ALA A 1 175 ? -2.586 8.815 -8.682 1.00 70.44 175 ALA A CA 1
ATOM 1393 C C . ALA A 1 175 ? -2.964 7.321 -8.634 1.00 70.44 175 ALA A C 1
ATOM 1395 O O . ALA A 1 175 ? -3.024 6.694 -7.570 1.00 70.44 175 ALA A O 1
ATOM 1396 N N . ASN A 1 176 ? -3.216 6.731 -9.802 1.00 69.50 176 ASN A N 1
ATOM 1397 C CA . ASN A 1 176 ? -3.520 5.306 -9.963 1.00 69.50 176 ASN A CA 1
ATOM 1398 C C . ASN A 1 176 ? -2.228 4.542 -10.256 1.00 69.50 176 ASN A C 1
ATOM 1400 O O . ASN A 1 176 ? -1.939 4.227 -11.403 1.00 69.50 176 ASN A O 1
ATOM 1404 N N . PHE A 1 177 ? -1.409 4.337 -9.220 1.00 63.25 177 PHE A N 1
ATOM 1405 C CA . PHE A 1 177 ? -0.126 3.643 -9.366 1.00 63.25 177 PHE A CA 1
ATOM 1406 C C . PHE A 1 177 ? -0.205 2.161 -8.978 1.00 63.25 177 PHE A C 1
ATOM 1408 O O . PHE A 1 177 ? 0.183 1.305 -9.758 1.00 63.25 177 PHE A O 1
ATOM 1415 N N . LEU A 1 178 ? -0.718 1.861 -7.778 1.00 62.62 178 LEU A N 1
ATOM 1416 C CA . LEU A 1 178 ? -0.857 0.483 -7.274 1.00 62.62 178 LEU A CA 1
ATOM 1417 C C . LEU A 1 178 ? -2.240 -0.121 -7.525 1.00 62.62 178 LEU A C 1
ATOM 1419 O O . LEU A 1 178 ? -2.376 -1.335 -7.542 1.00 62.62 178 LEU A O 1
ATOM 1423 N N . PHE A 1 179 ? -3.254 0.735 -7.647 1.00 69.12 179 PHE A N 1
ATOM 1424 C CA . PHE A 1 179 ? -4.648 0.335 -7.784 1.00 69.12 179 PHE A CA 1
ATOM 1425 C C . PHE A 1 179 ? -5.351 1.280 -8.742 1.00 69.12 179 PHE A C 1
ATOM 1427 O O . PHE A 1 179 ? -5.189 2.508 -8.643 1.00 69.12 179 PHE A O 1
ATOM 1434 N N . ASP A 1 180 ? -6.170 0.710 -9.614 1.00 73.38 180 ASP A N 1
ATOM 1435 C CA . ASP A 1 180 ? -6.975 1.478 -10.550 1.00 73.38 180 ASP A CA 1
ATOM 1436 C C . ASP A 1 180 ? -8.128 2.200 -9.849 1.00 73.38 180 ASP A C 1
ATOM 1438 O O . ASP A 1 180 ? -8.577 1.839 -8.755 1.00 73.38 180 ASP A O 1
ATOM 1442 N N . ALA A 1 181 ? -8.663 3.236 -10.500 1.00 74.94 181 ALA A N 1
ATOM 1443 C CA . ALA A 1 181 ? -9.808 3.980 -9.976 1.00 74.94 181 ALA A CA 1
ATOM 1444 C C . ALA A 1 181 ? -11.024 3.069 -9.710 1.00 74.94 181 ALA A C 1
ATOM 1446 O O . ALA A 1 181 ? -11.769 3.292 -8.753 1.00 74.94 181 ALA A O 1
ATOM 1447 N N . ALA A 1 182 ? -11.205 2.023 -10.524 1.00 73.31 182 ALA A N 1
ATOM 1448 C CA . ALA A 1 182 ? -12.260 1.030 -10.345 1.00 73.31 182 ALA A CA 1
ATOM 1449 C C . ALA A 1 182 ? -12.050 0.176 -9.083 1.00 73.31 182 ALA A C 1
ATOM 1451 O O . ALA A 1 182 ? -12.995 -0.037 -8.323 1.00 73.31 182 ALA A O 1
ATOM 1452 N N . GLU A 1 183 ? -10.816 -0.253 -8.817 1.00 72.69 183 GLU A N 1
ATOM 1453 C CA . GLU A 1 183 ? -10.467 -1.063 -7.644 1.00 72.69 183 GLU A CA 1
ATOM 1454 C C . GLU A 1 183 ? -10.582 -0.256 -6.349 1.00 72.69 183 GLU A C 1
ATOM 1456 O O . GLU A 1 183 ? -11.164 -0.721 -5.367 1.00 72.69 183 GLU A O 1
ATOM 1461 N N . LYS A 1 184 ? -10.118 1.000 -6.365 1.00 73.94 184 LYS A N 1
ATOM 1462 C CA . LYS A 1 184 ? -10.292 1.939 -5.246 1.00 73.94 184 LYS A CA 1
ATOM 1463 C C . LYS A 1 184 ? -11.772 2.146 -4.925 1.00 73.94 184 LYS A C 1
ATOM 1465 O O . LYS A 1 184 ? -12.159 2.086 -3.760 1.00 73.94 184 LYS A O 1
ATOM 1470 N N . LYS A 1 185 ? -12.603 2.332 -5.957 1.00 79.44 185 LYS A N 1
ATOM 1471 C CA . LYS A 1 185 ? -14.057 2.487 -5.815 1.00 79.44 185 LYS A CA 1
ATOM 1472 C C . LYS A 1 185 ? -14.715 1.218 -5.272 1.00 79.44 185 LYS A C 1
ATOM 1474 O O . LYS A 1 185 ? -15.608 1.309 -4.433 1.00 79.44 185 LYS A O 1
ATOM 1479 N N . TYR A 1 186 ? -14.275 0.041 -5.713 1.00 81.44 186 TYR A N 1
ATOM 1480 C CA . TYR A 1 186 ? -14.763 -1.229 -5.181 1.00 81.44 186 TYR A CA 1
ATOM 1481 C C . TYR A 1 186 ? -14.445 -1.374 -3.687 1.00 81.44 186 TYR A C 1
ATOM 1483 O O . TYR A 1 186 ? -15.348 -1.639 -2.894 1.00 81.44 186 TYR A O 1
ATOM 1491 N N . ALA A 1 187 ? -13.192 -1.136 -3.287 1.00 78.00 187 ALA A N 1
ATOM 1492 C CA . ALA A 1 187 ? -12.779 -1.193 -1.887 1.00 78.00 187 ALA A CA 1
ATOM 1493 C C . ALA A 1 187 ? -13.537 -0.173 -1.020 1.00 78.00 187 ALA A C 1
ATOM 1495 O O . ALA A 1 187 ? -13.956 -0.492 0.093 1.00 78.00 187 ALA A O 1
ATOM 1496 N N . GLU A 1 188 ? -13.766 1.033 -1.542 1.00 74.50 188 GLU A N 1
ATOM 1497 C CA . GLU A 1 188 ? -14.557 2.069 -0.880 1.00 74.50 188 GLU A CA 1
ATOM 1498 C C . GLU A 1 188 ? -16.000 1.616 -0.636 1.00 74.50 188 GLU A C 1
ATOM 1500 O O . GLU A 1 188 ? -16.466 1.661 0.504 1.00 74.50 188 GLU A O 1
ATOM 1505 N N . ILE A 1 189 ? -16.691 1.114 -1.665 1.00 80.00 189 ILE A N 1
ATOM 1506 C CA . ILE A 1 189 ? -18.057 0.584 -1.534 1.00 80.00 189 ILE A CA 1
ATOM 1507 C C . ILE A 1 189 ? -18.084 -0.567 -0.528 1.00 80.00 189 ILE A C 1
ATOM 1509 O O . ILE A 1 189 ? -18.934 -0.594 0.362 1.00 80.00 189 ILE A O 1
ATOM 1513 N N . TRP A 1 190 ? -17.136 -1.497 -0.635 1.00 84.00 190 TRP A N 1
ATOM 1514 C CA . TRP A 1 190 ? -17.068 -2.668 0.227 1.00 84.00 190 TRP A CA 1
ATOM 1515 C C . TRP A 1 190 ? -16.940 -2.285 1.704 1.00 84.00 190 TRP A C 1
ATOM 1517 O O . TRP A 1 190 ? -17.765 -2.685 2.526 1.00 84.00 190 TRP A O 1
ATOM 1527 N N . VAL A 1 191 ? -15.948 -1.461 2.051 1.00 80.38 191 VAL A N 1
ATOM 1528 C CA . VAL A 1 191 ? -15.720 -1.047 3.443 1.00 80.38 191 VAL A CA 1
ATOM 1529 C C . VAL A 1 191 ? -16.885 -0.206 3.972 1.00 80.38 191 VAL A C 1
ATOM 1531 O O . VAL A 1 191 ? -17.265 -0.342 5.134 1.00 80.38 191 VAL A O 1
ATOM 1534 N N . THR A 1 192 ? -17.508 0.601 3.112 1.00 76.75 192 THR A N 1
ATOM 1535 C CA . THR A 1 192 ? -18.687 1.407 3.451 1.00 76.75 192 THR A CA 1
ATOM 1536 C C . THR A 1 192 ? -19.877 0.540 3.858 1.00 76.75 192 THR A C 1
ATOM 1538 O O . THR A 1 192 ? -20.494 0.778 4.899 1.00 76.75 192 THR A O 1
ATOM 1541 N N . VAL A 1 193 ? -20.181 -0.496 3.073 1.00 83.50 193 VAL A N 1
ATOM 1542 C CA . VAL A 1 193 ? -21.280 -1.426 3.366 1.00 83.50 193 VAL A CA 1
ATOM 1543 C C . VAL A 1 193 ? -21.055 -2.105 4.718 1.00 83.50 193 VAL A C 1
ATOM 1545 O O . VAL A 1 193 ? -21.954 -2.114 5.562 1.00 83.50 193 VAL A O 1
ATOM 1548 N N . TRP A 1 194 ? -19.842 -2.604 4.968 1.00 86.19 194 TRP A N 1
ATOM 1549 C CA . TRP A 1 194 ? -19.507 -3.247 6.241 1.00 86.19 194 TRP A CA 1
ATOM 1550 C C . TRP A 1 194 ? -19.541 -2.285 7.431 1.00 86.19 194 TRP A C 1
ATOM 1552 O O . TRP A 1 194 ? -20.006 -2.671 8.504 1.00 86.19 194 TRP A O 1
ATOM 1562 N N . ALA A 1 195 ? -19.122 -1.031 7.254 1.00 78.75 195 ALA A N 1
ATOM 1563 C CA . ALA A 1 195 ? -19.193 -0.017 8.302 1.00 78.75 195 ALA A CA 1
ATOM 1564 C C . ALA A 1 195 ? -20.642 0.306 8.701 1.00 78.75 195 ALA A C 1
ATOM 1566 O O . ALA A 1 195 ? -20.944 0.379 9.891 1.00 78.75 195 ALA A O 1
ATOM 1567 N N . ILE A 1 196 ? -21.557 0.444 7.736 1.00 84.06 196 ILE A N 1
ATOM 1568 C CA . ILE A 1 196 ? -22.978 0.714 8.015 1.00 84.06 196 ILE A CA 1
ATOM 1569 C C . ILE A 1 196 ? -23.621 -0.471 8.745 1.00 84.06 196 ILE A C 1
ATOM 1571 O O . ILE A 1 196 ? -24.299 -0.277 9.756 1.00 84.06 196 ILE A O 1
ATOM 1575 N N . ILE A 1 197 ? -23.380 -1.699 8.272 1.00 86.75 197 ILE A N 1
ATOM 1576 C CA . ILE A 1 197 ? -23.891 -2.917 8.920 1.00 86.75 197 ILE A CA 1
ATOM 1577 C C . ILE A 1 197 ? -23.369 -3.008 10.360 1.00 86.75 197 ILE A C 1
ATOM 1579 O O . ILE A 1 197 ? -24.154 -3.237 11.285 1.00 86.75 197 ILE A O 1
ATOM 1583 N N . CYS A 1 198 ? -22.068 -2.772 10.564 1.00 86.19 198 CYS A N 1
ATOM 1584 C CA . CYS A 1 198 ? -21.450 -2.764 11.886 1.00 86.19 198 CYS A CA 1
ATOM 1585 C C . CYS A 1 198 ? -22.103 -1.709 12.790 1.00 86.19 198 CYS A C 1
ATOM 1587 O O . CYS A 1 198 ? -22.593 -2.060 13.860 1.00 86.19 198 CYS A O 1
ATOM 1589 N N . PHE A 1 199 ? -22.243 -0.463 12.321 1.00 87.19 199 PHE A N 1
ATOM 1590 C CA . PHE A 1 199 ? -22.874 0.623 13.074 1.00 87.19 199 PHE A CA 1
ATOM 1591 C C . PHE A 1 199 ? -24.288 0.269 13.545 1.00 87.19 199 PHE A C 1
ATOM 1593 O O . PHE A 1 199 ? -24.589 0.385 14.732 1.00 87.19 199 PHE A O 1
ATOM 1600 N N . VAL A 1 200 ? -25.148 -0.204 12.637 1.00 86.62 200 VAL A N 1
ATOM 1601 C CA . VAL A 1 200 ? -26.535 -0.566 12.968 1.00 86.62 200 VAL A CA 1
ATOM 1602 C C . VAL A 1 200 ? -26.560 -1.717 13.973 1.00 86.62 200 VAL A C 1
ATOM 1604 O O . VAL A 1 200 ? -27.272 -1.646 14.976 1.00 86.62 200 VAL A O 1
ATOM 1607 N N . SER A 1 201 ? -25.752 -2.757 13.746 1.00 86.44 201 SER A N 1
ATOM 1608 C CA . SER A 1 201 ? -25.708 -3.925 14.632 1.00 86.44 201 SER A CA 1
ATOM 1609 C C . SER A 1 201 ? -25.205 -3.576 16.041 1.00 86.44 201 SER A C 1
ATOM 1611 O O . SER A 1 201 ? -25.834 -3.951 17.034 1.00 86.44 201 SER A O 1
ATOM 1613 N N . SER A 1 202 ? -24.130 -2.791 16.147 1.00 85.31 202 SER A N 1
ATOM 1614 C CA . SER A 1 202 ? -23.554 -2.338 17.412 1.00 85.31 202 SER A CA 1
ATOM 1615 C C . SER A 1 202 ? -24.472 -1.365 18.148 1.00 85.31 202 SER A C 1
ATOM 1617 O O . SER A 1 202 ? -24.576 -1.441 19.372 1.00 85.31 202 SER A O 1
ATOM 1619 N N . PHE A 1 203 ? -25.188 -0.493 17.432 1.00 86.06 203 PHE A N 1
ATOM 1620 C CA . PHE A 1 203 ? -26.118 0.458 18.039 1.00 86.06 203 PHE A CA 1
ATOM 1621 C C . PHE A 1 203 ? -27.320 -0.256 18.662 1.00 86.06 203 PHE A C 1
ATOM 1623 O O . PHE A 1 203 ? -27.663 -0.001 19.818 1.00 86.06 203 PHE A O 1
ATOM 1630 N N . ILE A 1 204 ? -27.905 -1.223 17.946 1.00 83.31 204 ILE A N 1
ATOM 1631 C CA . ILE A 1 204 ? -28.981 -2.072 18.475 1.00 83.31 204 ILE A CA 1
ATOM 1632 C C . ILE A 1 204 ? -28.486 -2.866 19.690 1.00 83.31 204 ILE A C 1
ATOM 1634 O O . ILE A 1 204 ? -29.190 -2.940 20.701 1.00 83.31 204 ILE A O 1
ATOM 1638 N N . ALA A 1 205 ? -27.270 -3.418 19.635 1.00 81.19 205 ALA A N 1
ATOM 1639 C CA . ALA A 1 205 ? -26.670 -4.123 20.764 1.00 81.19 205 ALA A CA 1
ATOM 1640 C C . ALA A 1 205 ? -26.475 -3.201 21.980 1.00 81.19 205 ALA A C 1
ATOM 1642 O O . ALA A 1 205 ? -26.858 -3.568 23.090 1.00 81.19 205 ALA A O 1
ATOM 1643 N N . ALA A 1 206 ? -25.954 -1.987 21.788 1.00 83.31 206 ALA A N 1
ATOM 1644 C CA . ALA A 1 206 ? -25.767 -1.012 22.860 1.00 83.31 206 ALA A CA 1
ATOM 1645 C C . ALA A 1 206 ? -27.105 -0.595 23.499 1.00 83.31 206 ALA A C 1
ATOM 1647 O O . ALA A 1 206 ? -27.216 -0.564 24.727 1.00 83.31 206 ALA A O 1
ATOM 1648 N N . LEU A 1 207 ? -28.147 -0.344 22.697 1.00 83.31 207 LEU A N 1
ATOM 1649 C CA . LEU A 1 207 ? -29.491 -0.029 23.196 1.00 83.31 207 LEU A CA 1
ATOM 1650 C C . LEU A 1 207 ? -30.101 -1.200 23.973 1.00 83.31 207 LEU A C 1
ATOM 1652 O O . LEU A 1 207 ? -30.561 -1.034 25.100 1.00 83.31 207 LEU A O 1
ATOM 1656 N N . THR A 1 208 ? -30.037 -2.406 23.415 1.00 84.06 208 THR A N 1
ATOM 1657 C CA . THR A 1 208 ? -30.598 -3.609 24.047 1.00 84.06 208 THR A CA 1
ATOM 1658 C C . THR A 1 208 ? -29.898 -3.920 25.372 1.00 84.06 208 THR A C 1
ATOM 1660 O O . THR A 1 208 ? -30.552 -4.225 26.369 1.00 84.06 208 THR A O 1
ATOM 1663 N N . LEU A 1 209 ? -28.567 -3.794 25.417 1.00 78.50 209 LEU A N 1
ATOM 1664 C CA . LEU A 1 209 ? -27.772 -4.040 26.622 1.00 78.50 209 LEU A CA 1
ATOM 1665 C C . LEU A 1 209 ? -27.888 -2.918 27.667 1.00 78.50 209 LEU A C 1
ATOM 1667 O O . LEU A 1 209 ? -27.681 -3.181 28.851 1.00 78.50 209 LEU A O 1
ATOM 1671 N N . SER A 1 210 ? -28.212 -1.686 27.261 1.00 74.31 210 SER A N 1
ATOM 1672 C CA . SER A 1 210 ? -28.429 -0.559 28.183 1.00 74.31 210 SER A CA 1
ATOM 1673 C C . SER A 1 210 ? -29.847 -0.523 28.763 1.00 74.31 210 SER A C 1
ATOM 1675 O O . SER A 1 210 ? -30.012 -0.133 29.918 1.00 74.31 210 SER A O 1
ATOM 1677 N N . MET A 1 211 ? -30.855 -0.980 28.012 1.00 80.00 211 MET A N 1
ATOM 1678 C CA . MET A 1 211 ? -32.249 -1.079 28.470 1.00 80.00 211 MET A CA 1
ATOM 1679 C C . MET A 1 211 ? -32.562 -2.388 29.221 1.00 80.00 211 MET A C 1
ATOM 1681 O O . MET A 1 211 ? -33.481 -2.430 30.039 1.00 80.00 211 MET A O 1
ATOM 1685 N N . GLY A 1 212 ? -31.812 -3.467 28.972 1.00 67.56 212 GLY A N 1
ATOM 1686 C CA . GLY A 1 212 ? -32.029 -4.781 29.584 1.00 67.56 212 GLY A CA 1
ATOM 1687 C C . GLY A 1 212 ? -31.636 -4.853 31.067 1.00 67.56 212 GLY A C 1
ATOM 1688 O O . GLY A 1 212 ? -30.518 -5.231 31.408 1.00 67.56 212 GLY A O 1
ATOM 1689 N N . GLY A 1 213 ? -32.572 -4.557 31.973 1.00 57.34 213 GLY A N 1
ATOM 1690 C CA . GLY A 1 213 ? -32.409 -4.618 33.437 1.00 57.34 213 GLY A CA 1
ATOM 1691 C C . GLY A 1 213 ? -32.325 -6.027 34.057 1.00 57.34 213 GLY A C 1
ATOM 1692 O O . GLY A 1 213 ? -32.967 -6.285 35.073 1.00 57.34 213 GLY A O 1
ATOM 1693 N N . GLY A 1 214 ? -31.566 -6.963 33.475 1.00 55.38 214 GLY A N 1
ATOM 1694 C CA . GLY A 1 214 ? -31.553 -8.377 33.885 1.00 55.38 214 GLY A CA 1
ATOM 1695 C C . GLY A 1 214 ? -30.187 -8.922 34.314 1.00 55.38 214 GLY A C 1
ATOM 1696 O O . GLY A 1 214 ? -29.351 -9.183 33.463 1.00 55.38 214 GLY A O 1
ATOM 1697 N N . ARG A 1 215 ? -30.011 -9.140 35.632 1.00 53.03 215 ARG A N 1
ATOM 1698 C CA . ARG A 1 215 ? -29.087 -10.027 36.407 1.00 53.03 215 ARG A CA 1
ATOM 1699 C C . ARG A 1 215 ? -27.626 -10.305 35.993 1.00 53.03 215 ARG A C 1
ATOM 1701 O O . ARG A 1 215 ? -26.886 -10.803 36.839 1.00 53.03 215 ARG A O 1
ATOM 1708 N N . VAL A 1 216 ? -27.149 -9.953 34.807 1.00 53.69 216 VAL A N 1
ATOM 1709 C CA . VAL A 1 216 ? -25.742 -10.072 34.415 1.00 53.69 216 VAL A CA 1
ATOM 1710 C C . VAL A 1 216 ? -25.251 -8.663 34.123 1.00 53.69 216 VAL A C 1
ATOM 1712 O O . VAL A 1 216 ? -25.649 -8.054 33.138 1.00 53.69 216 VAL A O 1
ATOM 1715 N N . LYS A 1 217 ? -24.404 -8.105 34.999 1.00 54.03 217 LYS A N 1
ATOM 1716 C CA . LYS A 1 217 ? -23.735 -6.815 34.761 1.00 54.03 217 LYS A CA 1
ATOM 1717 C C . LYS A 1 217 ? -22.728 -6.982 33.614 1.00 54.03 217 LYS A C 1
ATOM 1719 O O . LYS A 1 217 ? -21.523 -6.995 33.837 1.00 54.03 217 LYS A O 1
ATOM 1724 N N . ALA A 1 218 ? -23.220 -7.084 32.384 1.00 59.16 218 ALA A N 1
ATOM 1725 C CA . ALA A 1 218 ? -22.464 -7.138 31.136 1.00 59.16 218 ALA A CA 1
ATOM 1726 C C . ALA A 1 218 ? -21.876 -5.759 30.762 1.00 59.16 218 ALA A C 1
ATOM 1728 O O . ALA A 1 218 ? -21.817 -5.382 29.596 1.00 59.16 218 ALA A O 1
ATOM 1729 N N . ARG A 1 219 ? -21.431 -4.988 31.764 1.00 65.00 219 ARG A N 1
ATOM 1730 C CA . ARG A 1 219 ? -20.863 -3.641 31.603 1.00 65.00 219 ARG A CA 1
ATOM 1731 C C . ARG A 1 219 ? -19.697 -3.592 30.597 1.00 65.00 219 ARG A C 1
ATOM 1733 O O . ARG A 1 219 ? -19.653 -2.629 29.837 1.00 65.00 219 ARG A O 1
ATOM 1740 N N . PRO A 1 220 ? -18.815 -4.612 30.507 1.00 67.12 220 PRO A N 1
ATOM 1741 C CA . PRO A 1 220 ? -17.770 -4.639 29.479 1.00 67.12 220 PRO A CA 1
ATOM 1742 C C . PRO A 1 220 ? -18.316 -4.751 28.046 1.00 67.12 220 PRO A C 1
ATOM 1744 O O . PRO A 1 220 ? -17.766 -4.141 27.137 1.00 67.12 220 PRO A O 1
ATOM 1747 N N . LEU A 1 221 ? -19.422 -5.476 27.841 1.00 71.44 221 LEU A N 1
ATOM 1748 C CA . LEU A 1 221 ? -20.027 -5.672 26.516 1.00 71.44 221 LEU A CA 1
ATOM 1749 C C . LEU A 1 221 ? -20.728 -4.407 26.006 1.00 71.44 221 LEU A C 1
ATOM 1751 O O . LEU A 1 221 ? -20.676 -4.128 24.813 1.00 71.44 221 LEU A O 1
ATOM 1755 N N . VAL A 1 222 ? -21.323 -3.608 26.901 1.00 75.19 222 VAL A N 1
ATOM 1756 C CA . VAL A 1 222 ? -21.878 -2.288 26.544 1.00 75.19 222 VAL A CA 1
ATOM 1757 C C . VAL A 1 222 ? -20.768 -1.356 26.060 1.00 75.19 222 VAL A C 1
ATOM 1759 O O . VAL A 1 222 ? -20.915 -0.713 25.025 1.00 75.19 222 VAL A O 1
ATOM 1762 N N . SER A 1 223 ? -19.641 -1.318 26.779 1.00 70.44 223 SER A N 1
ATOM 1763 C CA . SER A 1 223 ? -18.482 -0.512 26.383 1.00 70.44 223 SER A CA 1
ATOM 1764 C C . SER A 1 223 ? -17.946 -0.938 25.016 1.00 70.44 223 SER A C 1
ATOM 1766 O O . SER A 1 223 ? -17.668 -0.084 24.184 1.00 70.44 223 SER A O 1
ATOM 1768 N N . LEU A 1 224 ? -17.848 -2.246 24.765 1.00 74.31 224 LEU A N 1
ATOM 1769 C CA . LEU A 1 224 ? -17.377 -2.783 23.490 1.00 74.31 224 LEU A CA 1
ATOM 1770 C C . LEU A 1 224 ? -18.321 -2.420 22.331 1.00 74.31 224 LEU A C 1
ATOM 1772 O O . LEU A 1 224 ? -17.865 -1.950 21.292 1.00 74.31 224 LEU A O 1
ATOM 1776 N N . ALA A 1 225 ? -19.636 -2.576 22.523 1.00 78.06 225 ALA A N 1
ATOM 1777 C CA . ALA A 1 225 ? -20.634 -2.203 21.522 1.00 78.06 225 ALA A CA 1
ATOM 1778 C C . ALA A 1 225 ? -20.573 -0.703 21.187 1.00 78.06 225 ALA A C 1
ATOM 1780 O O . ALA A 1 225 ? -20.584 -0.337 20.014 1.00 78.06 225 ALA A O 1
ATOM 1781 N N . LEU A 1 226 ? -20.427 0.161 22.198 1.00 75.62 226 LEU A N 1
ATOM 1782 C CA . LEU A 1 226 ? -20.238 1.598 21.988 1.00 75.62 226 LEU A CA 1
ATOM 1783 C C . LEU A 1 226 ? -18.947 1.897 21.211 1.00 75.62 226 LEU A C 1
ATOM 1785 O O . LEU A 1 226 ? -18.988 2.695 20.277 1.00 75.62 226 LEU A O 1
ATOM 1789 N N . CYS A 1 227 ? -17.827 1.234 21.520 1.00 76.44 227 CYS A N 1
ATOM 1790 C CA . CYS A 1 227 ? -16.579 1.400 20.767 1.00 76.44 227 CYS A CA 1
ATOM 1791 C C . CYS A 1 227 ? -16.758 1.076 19.274 1.00 76.44 227 CYS A C 1
ATOM 1793 O O . CYS A 1 227 ? -16.339 1.864 18.427 1.00 76.44 227 CYS A O 1
ATOM 1795 N N . TYR A 1 228 ? -17.429 -0.031 18.937 1.00 79.19 228 TYR A N 1
ATOM 1796 C CA . TYR A 1 228 ? -17.699 -0.381 17.537 1.00 79.19 228 TYR A CA 1
ATOM 1797 C C . TYR A 1 228 ? -18.654 0.603 16.843 1.00 79.19 228 TYR A C 1
ATOM 1799 O O . TYR A 1 228 ? -18.462 0.885 15.656 1.00 79.19 228 TYR A O 1
ATOM 1807 N N . CYS A 1 229 ? -19.616 1.198 17.564 1.00 78.38 229 CYS A N 1
ATOM 1808 C CA . CYS A 1 229 ? -20.423 2.303 17.034 1.00 78.38 229 CYS A CA 1
ATOM 1809 C C . CYS A 1 229 ? -19.550 3.502 16.648 1.00 78.38 229 CYS A C 1
ATOM 1811 O O . CYS A 1 229 ? -19.704 4.040 15.556 1.00 78.38 229 CYS A O 1
ATOM 1813 N N . PHE A 1 230 ? -18.617 3.912 17.512 1.00 74.94 230 PHE A N 1
ATOM 1814 C CA . PHE A 1 230 ? -17.752 5.067 17.250 1.00 74.94 230 PHE A CA 1
ATOM 1815 C C . PHE A 1 230 ? -16.751 4.815 16.117 1.00 74.94 230 PHE A C 1
ATOM 1817 O O . PHE A 1 230 ? -16.577 5.680 15.259 1.00 74.94 230 PHE A O 1
ATOM 1824 N N . VAL A 1 231 ? -16.142 3.626 16.053 1.00 76.56 231 VAL A N 1
ATOM 1825 C CA . VAL A 1 231 ? -15.258 3.247 14.934 1.00 76.56 231 VAL A CA 1
ATOM 1826 C C . VAL A 1 231 ? -16.025 3.281 13.613 1.00 76.56 231 VAL A C 1
ATOM 1828 O O . VAL A 1 231 ? -15.562 3.872 12.637 1.00 76.56 231 VAL A O 1
ATOM 1831 N N . SER A 1 232 ? -17.228 2.705 13.588 1.00 79.69 232 SER A N 1
ATOM 1832 C CA . SER A 1 232 ? -18.069 2.691 12.388 1.00 79.69 232 SER A CA 1
ATOM 1833 C C . SER A 1 232 ? -18.563 4.092 12.015 1.00 79.69 232 SER A C 1
ATOM 1835 O O . SER A 1 232 ? -18.619 4.426 10.835 1.00 79.69 232 SER A O 1
ATOM 1837 N N . ALA A 1 233 ? -18.836 4.955 12.998 1.00 78.50 233 ALA A N 1
ATOM 1838 C CA . ALA A 1 233 ? -19.173 6.357 12.765 1.00 78.50 233 ALA A CA 1
ATOM 1839 C C . ALA A 1 233 ? -18.017 7.140 12.121 1.00 78.50 233 ALA A C 1
ATOM 1841 O O . ALA A 1 233 ? -18.268 7.978 11.263 1.00 78.50 233 ALA A O 1
ATOM 1842 N N . GLY A 1 234 ? -16.759 6.846 12.470 1.00 76.00 234 GLY A N 1
ATOM 1843 C CA . GLY A 1 234 ? -15.588 7.433 11.806 1.00 76.00 234 GLY A CA 1
ATOM 1844 C C . GLY A 1 234 ? -15.497 7.049 10.325 1.00 76.00 234 GLY A C 1
ATOM 1845 O O . GLY A 1 234 ? -15.238 7.900 9.474 1.00 76.00 234 GLY A O 1
ATOM 1846 N N . TRP A 1 235 ? -15.795 5.788 9.997 1.00 77.81 235 TRP A N 1
ATOM 1847 C CA . TRP A 1 235 ? -15.922 5.349 8.605 1.00 77.81 235 TRP A CA 1
ATOM 1848 C C . TRP A 1 235 ? -17.084 6.037 7.886 1.00 77.81 235 TRP A C 1
ATOM 1850 O O . TRP A 1 235 ? -16.918 6.447 6.743 1.00 77.81 235 TRP A O 1
ATOM 1860 N N . ILE A 1 236 ? -18.223 6.238 8.556 1.00 79.31 236 ILE A N 1
ATOM 1861 C CA . ILE A 1 236 ? -19.361 6.973 7.986 1.00 79.31 236 ILE A CA 1
ATOM 1862 C C . ILE A 1 236 ? -19.006 8.445 7.749 1.00 79.31 236 ILE A C 1
ATOM 1864 O O . ILE A 1 236 ? -19.318 8.997 6.696 1.00 79.31 236 ILE A O 1
ATOM 1868 N N . LEU A 1 237 ? -18.297 9.076 8.685 1.00 77.06 237 LEU A N 1
ATOM 1869 C CA . LEU A 1 237 ? -17.836 10.454 8.553 1.00 77.06 237 LEU A CA 1
ATOM 1870 C C . LEU A 1 237 ? -16.908 10.617 7.345 1.00 77.06 237 LEU A C 1
ATOM 1872 O O . LEU A 1 237 ? -17.048 11.589 6.611 1.00 77.06 237 LEU A O 1
ATOM 1876 N N . ARG A 1 238 ? -16.031 9.638 7.089 1.00 73.50 238 ARG A N 1
ATOM 1877 C CA . ARG A 1 238 ? -15.164 9.604 5.902 1.00 73.50 238 ARG A CA 1
ATOM 1878 C C . ARG A 1 238 ? -15.948 9.600 4.584 1.00 73.50 238 ARG A C 1
ATOM 1880 O O . ARG A 1 238 ? -15.477 10.174 3.607 1.00 73.50 238 ARG A O 1
ATOM 1887 N N . ILE A 1 239 ? -17.131 8.982 4.548 1.00 77.62 239 ILE A N 1
ATOM 1888 C CA . ILE A 1 239 ? -18.020 9.012 3.372 1.00 77.62 239 ILE A CA 1
ATOM 1889 C C . ILE A 1 239 ? -18.563 10.429 3.170 1.00 77.62 239 ILE A C 1
ATOM 1891 O O . ILE A 1 239 ? -18.566 10.936 2.053 1.00 77.62 239 ILE A O 1
ATOM 1895 N N . ILE A 1 240 ? -19.005 11.071 4.256 1.00 74.31 240 ILE A N 1
ATOM 1896 C CA . ILE A 1 240 ? -19.629 12.401 4.221 1.00 74.31 240 ILE A CA 1
ATOM 1897 C C . ILE A 1 240 ? -18.611 13.474 3.819 1.00 74.31 240 ILE A C 1
ATOM 1899 O O . ILE A 1 240 ? -18.924 14.350 3.017 1.00 74.31 240 ILE A O 1
ATOM 1903 N N . THR A 1 241 ? -17.393 13.411 4.363 1.00 72.31 241 THR A N 1
ATOM 1904 C CA . THR A 1 241 ? -16.323 14.382 4.080 1.00 72.31 241 THR A CA 1
ATOM 1905 C C . THR A 1 241 ? -15.573 14.093 2.780 1.00 72.31 241 THR A C 1
ATOM 1907 O O . THR A 1 241 ? -14.849 14.951 2.281 1.00 72.31 241 THR A O 1
ATOM 1910 N N . GLY A 1 242 ? -15.760 12.909 2.199 1.00 68.19 242 GLY A N 1
ATOM 1911 C CA . GLY A 1 242 ? -15.091 12.481 0.980 1.00 68.19 242 GLY A CA 1
ATOM 1912 C C . GLY A 1 242 ? -13.660 11.978 1.210 1.00 68.19 242 GLY A C 1
ATOM 1913 O O . GLY A 1 242 ? -12.907 12.429 2.081 1.00 68.19 242 GLY A O 1
ATOM 1914 N N . ARG A 1 243 ? -13.246 11.022 0.369 1.00 67.19 243 ARG A N 1
ATOM 1915 C CA . ARG A 1 243 ? -11.939 10.348 0.459 1.00 67.19 243 ARG A CA 1
ATOM 1916 C C . ARG A 1 243 ? -10.766 11.329 0.425 1.00 67.19 243 ARG A C 1
ATOM 1918 O O . ARG A 1 243 ? -9.820 11.164 1.194 1.00 67.19 243 ARG A O 1
ATOM 1925 N N . ASN A 1 244 ? -10.856 12.359 -0.409 1.00 65.69 244 ASN A N 1
ATOM 1926 C CA . ASN A 1 244 ? -9.739 13.260 -0.670 1.00 65.69 244 ASN A CA 1
ATOM 1927 C C . ASN A 1 244 ? -9.405 14.137 0.542 1.00 65.69 244 ASN A C 1
ATOM 1929 O O . ASN A 1 244 ? -8.238 14.245 0.890 1.00 65.69 244 ASN A O 1
ATOM 1933 N N . MET A 1 245 ? -10.403 14.664 1.259 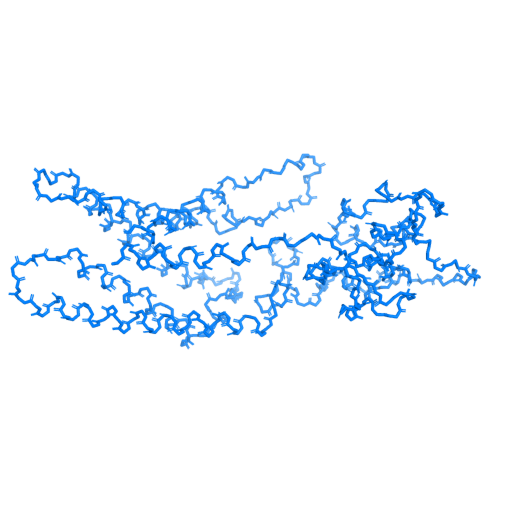1.00 62.03 245 MET A N 1
ATOM 1934 C CA . MET A 1 245 ? -10.146 15.469 2.464 1.00 62.03 245 MET A CA 1
ATOM 1935 C C . MET A 1 245 ? -9.573 14.642 3.623 1.00 62.03 245 MET A C 1
ATOM 1937 O O . MET A 1 245 ? -8.821 15.151 4.443 1.00 62.03 245 MET A O 1
ATOM 1941 N N . SER A 1 246 ? -9.931 13.357 3.703 1.00 62.94 246 SER A N 1
ATOM 1942 C CA . SER A 1 246 ? -9.472 12.472 4.785 1.00 62.94 246 SER A CA 1
ATOM 1943 C C . SER A 1 246 ? -8.084 11.870 4.555 1.00 62.94 246 SER A C 1
ATOM 1945 O O . SER A 1 246 ? -7.386 11.547 5.513 1.00 62.94 246 SER A O 1
ATOM 1947 N N . SER A 1 247 ? -7.718 11.641 3.291 1.00 68.56 247 SER A N 1
ATOM 1948 C CA . SER A 1 247 ? -6.552 10.828 2.918 1.00 68.56 247 SER A CA 1
ATOM 1949 C C . SER A 1 247 ? -5.444 11.647 2.257 1.00 68.56 247 SER A C 1
ATOM 1951 O O . SER A 1 247 ? -4.291 11.223 2.287 1.00 68.56 247 SER A O 1
ATOM 1953 N N . CYS A 1 248 ? -5.773 12.802 1.674 1.00 67.56 248 CYS A N 1
ATOM 1954 C CA . CYS A 1 248 ? -4.804 13.672 1.025 1.00 67.56 248 CYS A CA 1
ATOM 1955 C C . CYS A 1 248 ? -4.410 14.809 1.964 1.00 67.56 248 CYS A C 1
ATOM 1957 O O . CYS A 1 248 ? -5.269 15.493 2.515 1.00 67.56 248 CYS A O 1
ATOM 1959 N N . LEU A 1 249 ? -3.106 15.038 2.101 1.00 57.56 249 LEU A N 1
ATOM 1960 C CA . LEU A 1 249 ? -2.604 16.317 2.584 1.00 57.56 249 LEU A CA 1
ATOM 1961 C C . LEU A 1 249 ? -2.831 17.335 1.464 1.00 57.56 249 LEU A C 1
ATOM 1963 O O . LEU A 1 249 ? -2.227 17.236 0.396 1.00 57.56 249 LEU A O 1
ATOM 1967 N N . LEU A 1 250 ? -3.757 18.263 1.680 1.00 55.41 250 LEU A N 1
ATOM 1968 C CA . LEU A 1 250 ? -3.758 19.517 0.940 1.00 55.41 250 LEU A CA 1
ATOM 1969 C C . LEU A 1 250 ? -2.609 20.328 1.540 1.00 55.41 250 LEU A C 1
ATOM 1971 O O . LEU A 1 250 ? -2.573 20.468 2.754 1.00 55.41 250 LEU A O 1
ATOM 1975 N N . GLU A 1 251 ? -1.650 20.779 0.729 1.00 51.78 251 GLU A N 1
ATOM 1976 C CA . GLU A 1 251 ? -0.555 21.635 1.209 1.00 51.78 251 GLU A CA 1
ATOM 1977 C C . GLU A 1 251 ? -1.121 22.796 2.034 1.00 51.78 251 GLU A C 1
ATOM 1979 O O . GLU A 1 251 ? -1.782 23.681 1.482 1.00 51.78 251 GLU A O 1
ATOM 1984 N N . ALA A 1 252 ? -0.835 22.804 3.339 1.00 44.84 252 ALA A N 1
ATOM 1985 C CA . ALA A 1 252 ? -0.775 24.049 4.070 1.00 44.84 252 ALA A CA 1
ATOM 1986 C C . ALA A 1 252 ? 0.438 24.838 3.587 1.00 44.84 252 ALA A C 1
ATOM 1988 O O . ALA A 1 252 ? 1.545 24.328 3.398 1.00 44.84 252 ALA A O 1
ATOM 1989 N N . ASN A 1 253 ? 0.192 26.123 3.393 1.00 42.28 253 ASN A N 1
ATOM 1990 C CA . ASN A 1 253 ? 1.205 27.139 3.210 1.00 42.28 253 ASN A CA 1
ATOM 1991 C C . ASN A 1 253 ? 2.227 27.048 4.368 1.00 42.28 253 ASN A C 1
ATOM 1993 O O . ASN A 1 253 ? 1.800 26.916 5.513 1.00 42.28 253 ASN A O 1
ATOM 1997 N N . PRO A 1 254 ? 3.548 27.167 4.139 1.00 41.34 254 PRO A N 1
ATOM 1998 C CA . PRO A 1 254 ? 4.562 27.121 5.204 1.00 41.34 254 PRO A CA 1
ATOM 1999 C C . PRO A 1 254 ? 4.405 28.195 6.303 1.00 41.34 254 PRO A C 1
ATOM 2001 O O . PRO A 1 254 ? 5.081 28.119 7.326 1.00 41.34 254 PRO A O 1
ATOM 2004 N N . ASN A 1 255 ? 3.513 29.177 6.118 1.00 40.25 255 ASN A N 1
ATOM 2005 C CA . ASN A 1 255 ? 3.130 30.168 7.131 1.00 40.25 255 ASN A CA 1
ATOM 2006 C C . ASN A 1 255 ? 1.831 29.836 7.890 1.00 40.25 255 ASN A C 1
ATOM 2008 O O . ASN A 1 255 ? 1.473 30.569 8.812 1.00 40.25 255 ASN A O 1
ATOM 2012 N N . ASP A 1 256 ? 1.119 28.773 7.516 1.00 39.06 256 ASP A N 1
ATOM 2013 C CA . ASP A 1 256 ? -0.068 28.312 8.227 1.00 39.06 256 ASP A CA 1
ATOM 2014 C C . ASP A 1 256 ? 0.356 27.318 9.306 1.00 39.06 256 ASP A C 1
ATOM 2016 O O . ASP A 1 256 ? 0.721 26.172 9.049 1.00 39.06 256 ASP A O 1
ATOM 2020 N N . LEU A 1 257 ? 0.293 27.763 10.558 1.00 44.69 257 LEU A N 1
ATOM 2021 C CA . LEU A 1 257 ? 0.554 26.958 11.752 1.00 44.69 257 LEU A CA 1
ATOM 2022 C C . LEU A 1 257 ? -0.578 25.947 12.031 1.00 44.69 257 LEU A C 1
ATOM 2024 O O . LEU A 1 257 ? -0.870 25.623 13.183 1.00 44.69 257 LEU A O 1
ATOM 2028 N N . GLN A 1 258 ? -1.255 25.474 10.986 1.00 46.03 258 GLN A N 1
ATOM 2029 C CA . GLN A 1 258 ? -2.515 24.761 11.090 1.00 46.03 258 GLN A CA 1
ATOM 2030 C C . GLN A 1 258 ? -2.622 23.681 10.015 1.00 46.03 258 GLN A C 1
ATOM 2032 O O . GLN A 1 258 ? -3.469 23.745 9.134 1.00 46.03 258 GLN A O 1
ATOM 2037 N N . ASP A 1 259 ? -1.758 22.667 10.105 1.00 39.44 259 ASP A N 1
ATOM 2038 C CA . ASP A 1 259 ? -1.843 21.499 9.232 1.00 39.44 259 ASP A CA 1
ATOM 2039 C C . ASP A 1 259 ? -1.999 20.207 10.045 1.00 39.44 259 ASP A C 1
ATOM 2041 O O . ASP A 1 259 ? -1.064 19.697 10.670 1.00 39.44 259 ASP A O 1
ATOM 2045 N N . GLY A 1 260 ? -3.230 19.682 10.054 1.00 47.47 260 GLY A N 1
ATOM 2046 C CA . GLY A 1 260 ? -3.500 18.306 10.460 1.00 47.47 260 GLY A CA 1
ATOM 2047 C C . GLY A 1 260 ? -4.709 18.063 11.365 1.00 47.47 260 GLY A C 1
ATOM 2048 O O . GLY A 1 260 ? -4.559 17.339 12.355 1.00 47.47 260 GLY A O 1
ATOM 2049 N N . ASP A 1 261 ? -5.904 18.538 11.010 1.00 50.44 261 ASP A N 1
ATOM 2050 C CA . ASP A 1 261 ? -7.152 18.242 11.743 1.00 50.44 261 ASP A CA 1
ATOM 2051 C C . ASP A 1 261 ? -7.405 16.726 11.905 1.00 50.44 261 ASP A C 1
ATOM 2053 O O . ASP A 1 261 ? -7.817 16.253 12.969 1.00 50.44 261 ASP A O 1
ATOM 2057 N N . GLY A 1 262 ? -7.047 15.919 10.896 1.00 54.59 262 GLY A N 1
ATOM 2058 C CA . GLY A 1 262 ? -7.131 14.454 10.970 1.00 54.59 262 GLY A CA 1
ATOM 2059 C C . GLY A 1 262 ? -6.121 13.810 11.933 1.00 54.59 262 GLY A C 1
ATOM 2060 O O . GLY A 1 262 ? -6.402 12.764 12.516 1.00 54.59 262 GLY A O 1
ATOM 2061 N N . SER A 1 263 ? -4.955 14.429 12.152 1.00 59.59 263 SER A N 1
ATOM 2062 C CA . SER A 1 263 ? -3.949 13.960 13.127 1.00 59.59 263 SER A CA 1
ATOM 2063 C C . SER A 1 263 ? -4.447 14.133 14.544 1.00 59.59 263 SER A C 1
ATOM 2065 O O . SER A 1 263 ? -4.364 13.203 15.336 1.00 59.59 263 SER A O 1
ATOM 2067 N N . ILE A 1 264 ? -4.947 15.330 14.855 1.00 68.44 264 ILE A N 1
ATOM 2068 C CA . ILE A 1 264 ? -5.331 15.722 16.210 1.00 68.44 264 ILE A CA 1
ATOM 2069 C C . ILE A 1 264 ? -6.450 14.810 16.705 1.00 68.44 264 ILE A C 1
ATOM 2071 O O . ILE A 1 264 ? -6.375 14.294 17.819 1.00 68.44 264 ILE A O 1
ATOM 2075 N N . TRP A 1 265 ? -7.434 14.537 15.848 1.00 68.56 265 TRP A N 1
ATOM 2076 C CA . TRP A 1 265 ? -8.523 13.621 16.164 1.00 68.56 265 TRP A CA 1
ATOM 2077 C C . TRP A 1 265 ? -8.001 12.221 16.518 1.00 68.56 265 TRP A C 1
ATOM 2079 O O . TRP A 1 265 ? -8.284 11.720 17.606 1.00 68.56 265 TRP A O 1
ATOM 2089 N N . VAL A 1 266 ? -7.165 11.616 15.664 1.00 74.50 266 VAL A N 1
ATOM 2090 C CA . VAL A 1 266 ? -6.584 10.284 15.922 1.00 74.50 266 VAL A CA 1
ATOM 2091 C C . VAL A 1 266 ? -5.748 10.270 17.209 1.00 74.50 266 VAL A C 1
ATOM 2093 O O . VAL A 1 266 ? -5.832 9.311 17.974 1.00 74.50 266 VAL A O 1
ATOM 2096 N N . THR A 1 267 ? -5.004 11.341 17.497 1.00 72.50 267 THR A N 1
ATOM 2097 C CA . THR A 1 267 ? -4.214 11.488 18.731 1.00 72.50 267 THR A CA 1
ATOM 2098 C C . THR A 1 267 ? -5.088 11.474 19.978 1.00 72.50 267 THR A C 1
ATOM 2100 O O . THR A 1 267 ? -4.824 10.718 20.914 1.00 72.50 267 THR A O 1
ATOM 2103 N N . VAL A 1 268 ? -6.140 12.296 19.997 1.00 79.44 268 VAL A N 1
ATOM 2104 C CA . VAL A 1 268 ? -7.051 12.406 21.144 1.00 79.44 268 VAL A CA 1
ATOM 2105 C C . VAL A 1 268 ? -7.678 11.045 21.446 1.00 79.44 268 VAL A C 1
ATOM 2107 O O . VAL A 1 268 ? -7.690 10.607 22.597 1.00 79.44 268 VAL A O 1
ATOM 2110 N N . TRP A 1 269 ? -8.116 10.323 20.414 1.00 80.19 269 TRP A N 1
ATOM 2111 C CA . TRP A 1 269 ? -8.710 8.998 20.587 1.00 80.19 269 TRP A CA 1
ATOM 2112 C C . TRP A 1 269 ? -7.704 7.922 20.976 1.00 80.19 269 TRP A C 1
ATOM 2114 O O . TRP A 1 269 ? -8.036 7.075 21.805 1.00 80.19 269 TRP A O 1
ATOM 2124 N N . ALA A 1 270 ? -6.477 7.966 20.454 1.00 81.31 270 ALA A N 1
ATOM 2125 C CA . ALA A 1 270 ? -5.419 7.052 20.872 1.00 81.31 270 ALA A CA 1
ATOM 2126 C C . ALA A 1 270 ? -5.106 7.215 22.369 1.00 81.31 270 ALA A C 1
ATOM 2128 O O . ALA A 1 270 ? -4.989 6.222 23.081 1.00 81.31 270 ALA A O 1
ATOM 2129 N N . ILE A 1 271 ? -5.061 8.450 22.880 1.00 83.31 271 ILE A N 1
ATOM 2130 C CA . ILE A 1 271 ? -4.833 8.718 24.309 1.00 83.31 271 ILE A CA 1
ATOM 2131 C C . ILE A 1 271 ? -6.002 8.201 25.157 1.00 83.31 271 ILE A C 1
ATOM 2133 O O . ILE A 1 271 ? -5.784 7.497 26.144 1.00 83.31 271 ILE A O 1
ATOM 2137 N N . ILE A 1 272 ? -7.247 8.496 24.767 1.00 84.31 272 ILE A N 1
ATOM 2138 C CA . ILE A 1 272 ? -8.440 8.021 25.487 1.00 84.31 272 ILE A CA 1
ATOM 2139 C C . ILE A 1 272 ? -8.497 6.486 25.496 1.00 84.31 272 ILE A C 1
ATOM 2141 O O . ILE A 1 272 ? -8.767 5.877 26.537 1.00 84.31 272 ILE A O 1
ATOM 2145 N N . CYS A 1 273 ? -8.220 5.843 24.359 1.00 84.62 273 CYS A N 1
ATOM 2146 C CA . CYS A 1 273 ? -8.203 4.387 24.237 1.00 84.62 273 CYS A CA 1
ATOM 2147 C C . CYS A 1 273 ? -7.082 3.765 25.078 1.00 84.62 273 CYS A C 1
ATOM 2149 O O . CYS A 1 273 ? -7.329 2.787 25.784 1.00 84.62 273 CYS A O 1
ATOM 2151 N N . PHE A 1 274 ? -5.892 4.371 25.094 1.00 85.50 274 PHE A N 1
ATOM 2152 C CA . PHE A 1 274 ? -4.780 3.925 25.927 1.00 85.50 274 PHE A CA 1
ATOM 2153 C C . PHE A 1 274 ? -5.135 3.983 27.417 1.00 85.50 274 PHE A C 1
ATOM 2155 O O . PHE A 1 274 ? -5.022 2.981 28.120 1.00 85.50 274 PHE A O 1
ATOM 2162 N N . VAL A 1 275 ? -5.630 5.129 27.896 1.00 84.31 275 VAL A N 1
ATOM 2163 C CA . VAL A 1 275 ? -5.975 5.322 29.314 1.00 84.31 275 VAL A CA 1
ATOM 2164 C C . VAL A 1 275 ? -7.110 4.388 29.737 1.00 84.31 275 VAL A C 1
ATOM 2166 O O . VAL A 1 275 ? -7.005 3.716 30.763 1.00 84.31 275 VAL A O 1
ATOM 2169 N N . SER A 1 276 ? -8.179 4.294 28.943 1.00 82.69 276 SER A N 1
ATOM 2170 C CA . SER A 1 276 ? -9.323 3.427 29.261 1.00 82.69 276 SER A CA 1
ATOM 2171 C C . SER A 1 276 ? -8.959 1.939 29.249 1.00 82.69 276 SER A C 1
ATOM 2173 O O . SER A 1 276 ? -9.323 1.217 30.180 1.00 82.69 276 SER A O 1
ATOM 2175 N N . SER A 1 277 ? -8.191 1.486 28.256 1.00 83.44 277 SER A N 1
ATOM 2176 C CA . SER A 1 277 ? -7.750 0.091 28.144 1.00 83.44 277 SER A CA 1
ATOM 2177 C C . SER A 1 277 ? -6.762 -0.281 29.250 1.00 83.44 277 SER A C 1
ATOM 2179 O O . SER A 1 277 ? -6.842 -1.377 29.804 1.00 83.44 277 SER A O 1
ATOM 2181 N N . PHE A 1 278 ? -5.888 0.647 29.648 1.00 82.25 278 PHE A N 1
ATOM 2182 C CA . PHE A 1 278 ? -4.948 0.438 30.745 1.00 82.25 278 PHE A CA 1
ATOM 2183 C C . PHE A 1 278 ? -5.666 0.319 32.093 1.00 82.25 278 PHE A C 1
ATOM 2185 O O . PHE A 1 278 ? -5.419 -0.624 32.846 1.00 82.25 278 PHE A O 1
ATOM 2192 N N . ILE A 1 279 ? -6.627 1.208 32.372 1.00 79.56 279 ILE A N 1
ATOM 2193 C CA . ILE A 1 279 ? -7.471 1.122 33.574 1.00 79.56 279 ILE A CA 1
ATOM 2194 C C . ILE A 1 279 ? -8.266 -0.191 33.578 1.00 79.56 279 ILE A C 1
ATOM 2196 O O . ILE A 1 279 ? -8.355 -0.848 34.618 1.00 79.56 279 ILE A O 1
ATOM 2200 N N . ALA A 1 280 ? -8.808 -0.612 32.430 1.00 78.56 280 ALA A N 1
ATOM 2201 C CA . ALA A 1 280 ? -9.518 -1.881 32.303 1.00 78.56 280 ALA A CA 1
ATOM 2202 C C . ALA A 1 280 ? -8.595 -3.080 32.578 1.00 78.56 280 ALA A C 1
ATOM 2204 O O . ALA A 1 280 ? -8.956 -3.952 33.367 1.00 78.56 280 ALA A O 1
ATOM 2205 N N . ALA A 1 281 ? -7.389 -3.100 32.005 1.00 80.62 281 ALA A N 1
ATOM 2206 C CA . ALA A 1 281 ? -6.402 -4.152 32.231 1.00 80.62 281 ALA A CA 1
ATOM 2207 C C . ALA A 1 281 ? -5.982 -4.242 33.709 1.00 80.62 281 ALA A C 1
ATOM 2209 O O . ALA A 1 281 ? -5.940 -5.342 34.259 1.00 80.62 281 ALA A O 1
ATOM 2210 N N . LEU A 1 282 ? -5.741 -3.103 34.373 1.00 79.94 282 LEU A N 1
ATOM 2211 C CA . LEU A 1 282 ? -5.415 -3.045 35.804 1.00 79.94 282 LEU A CA 1
ATOM 2212 C C . LEU A 1 282 ? -6.578 -3.506 36.688 1.00 79.94 282 LEU A C 1
ATOM 2214 O O . LEU A 1 282 ? -6.401 -4.305 37.604 1.00 79.94 282 LEU A O 1
ATOM 2218 N N . THR A 1 283 ? -7.792 -3.043 36.396 1.00 78.50 283 THR A N 1
ATOM 2219 C CA . THR A 1 283 ? -8.982 -3.417 37.173 1.00 78.50 283 THR A CA 1
ATOM 2220 C C . THR A 1 283 ? -9.267 -4.915 37.052 1.00 78.50 283 THR A C 1
ATOM 2222 O O . THR A 1 283 ? -9.608 -5.573 38.036 1.00 78.50 283 THR A O 1
ATOM 2225 N N . LEU A 1 284 ? -9.097 -5.474 35.850 1.00 74.44 284 LEU A N 1
ATOM 2226 C CA . LEU A 1 284 ? -9.299 -6.896 35.580 1.00 74.44 284 LEU A CA 1
ATOM 2227 C C . LEU A 1 284 ? -8.169 -7.780 36.131 1.00 74.44 284 LEU A C 1
ATOM 2229 O O . LEU A 1 284 ? -8.431 -8.937 36.454 1.00 74.44 284 LEU A O 1
ATOM 2233 N N . SER A 1 285 ? -6.940 -7.265 36.255 1.00 72.94 285 SER A N 1
ATOM 2234 C CA . SER A 1 285 ? -5.805 -8.008 36.819 1.00 72.94 285 SER A CA 1
ATOM 2235 C C . SER A 1 285 ? -5.786 -7.998 38.351 1.00 72.94 285 SER A C 1
ATOM 2237 O O . SER A 1 285 ? -5.426 -9.004 38.959 1.00 72.94 285 SER A O 1
ATOM 2239 N N . MET A 1 286 ? -6.230 -6.905 38.985 1.00 74.38 286 MET A N 1
ATOM 2240 C CA . MET A 1 286 ? -6.297 -6.774 40.447 1.00 74.38 286 MET A CA 1
ATOM 2241 C C . MET A 1 286 ? -7.575 -7.365 41.066 1.00 74.38 286 MET A C 1
ATOM 2243 O O . MET A 1 286 ? -7.595 -7.707 42.249 1.00 74.38 286 MET A O 1
ATOM 2247 N N . GLY A 1 287 ? -8.657 -7.501 40.293 1.00 62.81 287 GLY A N 1
ATOM 2248 C CA . GLY A 1 287 ? -9.926 -8.072 40.748 1.00 62.81 287 GLY A CA 1
ATOM 2249 C C . GLY A 1 287 ? -9.863 -9.592 40.933 1.00 62.81 287 GLY A C 1
ATOM 2250 O O . GLY A 1 287 ? -10.320 -10.340 40.073 1.00 62.81 287 GLY A O 1
ATOM 2251 N N . GLY A 1 288 ? -9.335 -10.059 42.068 1.00 58.00 288 GLY A N 1
ATOM 2252 C CA . GLY A 1 288 ? -9.141 -11.476 42.426 1.00 58.00 288 GLY A CA 1
ATOM 2253 C C . GLY A 1 288 ? -10.403 -12.346 42.607 1.00 58.00 288 GLY A C 1
ATOM 2254 O O . GLY A 1 288 ? -10.415 -13.231 43.459 1.00 58.00 288 GLY A O 1
ATOM 2255 N N . GLY A 1 289 ? -11.481 -12.142 41.842 1.00 53.16 289 GLY A N 1
ATOM 2256 C CA . GLY A 1 289 ? -12.776 -12.794 42.068 1.00 53.16 289 GLY A CA 1
ATOM 2257 C C . GLY A 1 289 ? -13.462 -13.361 40.821 1.00 53.16 289 GLY A C 1
ATOM 2258 O O . GLY A 1 289 ? -14.159 -12.650 40.109 1.00 53.16 289 GLY A O 1
ATOM 2259 N N . ARG A 1 290 ? -13.350 -14.684 40.637 1.00 51.22 290 ARG A N 1
ATOM 2260 C CA . ARG A 1 290 ? -14.345 -15.603 40.028 1.00 51.22 290 ARG A CA 1
ATOM 2261 C C . ARG A 1 290 ? -15.075 -15.190 38.735 1.00 51.22 290 ARG A C 1
ATOM 2263 O O . ARG A 1 290 ? -16.263 -15.468 38.598 1.00 51.22 290 ARG A O 1
ATOM 2270 N N . VAL A 1 291 ? -14.378 -14.698 37.717 1.00 52.47 291 VAL A N 1
ATOM 2271 C CA . VAL A 1 291 ? -14.839 -14.874 36.326 1.00 52.47 291 VAL A CA 1
ATOM 2272 C C . VAL A 1 291 ? -13.628 -15.197 35.462 1.00 52.47 291 VAL A C 1
ATOM 2274 O O . VAL A 1 291 ? -12.552 -14.648 35.678 1.00 52.47 291 VAL A O 1
ATOM 2277 N N . LYS A 1 292 ? -13.778 -16.111 34.496 1.00 53.09 292 LYS A N 1
ATOM 2278 C CA . LYS A 1 292 ? -12.786 -16.425 33.452 1.00 53.09 292 LYS A CA 1
ATOM 2279 C C . LYS A 1 292 ? -12.560 -15.195 32.546 1.00 53.09 292 LYS A C 1
ATOM 2281 O O . LYS A 1 292 ? -12.902 -15.219 31.374 1.00 53.09 292 LYS A O 1
ATOM 2286 N N . ALA A 1 293 ? -12.011 -14.111 33.091 1.00 58.41 293 ALA A N 1
ATOM 2287 C CA . ALA A 1 293 ? -11.776 -12.839 32.410 1.00 58.41 293 ALA A CA 1
ATOM 2288 C C . ALA A 1 293 ? -10.410 -12.781 31.700 1.00 58.41 293 ALA A C 1
ATOM 2290 O O . ALA A 1 293 ? -10.033 -11.738 31.177 1.00 58.41 293 ALA A O 1
ATOM 2291 N N . ARG A 1 294 ? -9.672 -13.901 31.641 1.00 66.44 294 ARG A N 1
ATOM 2292 C CA . ARG A 1 294 ? -8.370 -13.995 30.954 1.00 66.44 294 ARG A CA 1
ATOM 2293 C C . ARG A 1 294 ? -8.411 -13.504 29.492 1.00 66.44 294 ARG A C 1
ATOM 2295 O O . ARG A 1 294 ? -7.498 -12.770 29.128 1.00 66.44 294 ARG A O 1
ATOM 2302 N N . PRO A 1 295 ? -9.452 -13.806 28.685 1.00 71.31 295 PRO A N 1
ATOM 2303 C CA . PRO A 1 295 ? -9.543 -13.277 27.320 1.00 71.31 295 PRO A CA 1
ATOM 2304 C C . PRO A 1 295 ? -9.744 -11.755 27.287 1.00 71.31 295 PRO A C 1
ATOM 2306 O O . PRO A 1 295 ? -9.137 -11.071 26.474 1.00 71.31 295 PRO A O 1
ATOM 2309 N N . LEU A 1 296 ? -10.522 -11.203 28.227 1.00 75.62 296 LEU A N 1
ATOM 2310 C CA . LEU A 1 296 ? -10.791 -9.760 28.319 1.00 75.62 296 LEU A CA 1
ATOM 2311 C C . LEU A 1 296 ? -9.550 -8.952 28.726 1.00 75.62 296 LEU A C 1
ATOM 2313 O O . LEU A 1 296 ? -9.375 -7.832 28.257 1.00 75.62 296 LEU A O 1
ATOM 2317 N N . VAL A 1 297 ? -8.677 -9.517 29.567 1.00 79.62 297 VAL A N 1
ATOM 2318 C CA . VAL A 1 297 ? -7.379 -8.900 29.896 1.00 79.62 297 VAL A CA 1
ATOM 2319 C C . VAL A 1 297 ? -6.480 -8.859 28.661 1.00 79.62 297 VAL A C 1
ATOM 2321 O O . VAL A 1 297 ? -5.882 -7.824 28.384 1.00 79.62 297 VAL A O 1
ATOM 2324 N N . SER A 1 298 ? -6.419 -9.958 27.901 1.00 79.19 298 SER A N 1
ATOM 2325 C CA . SER A 1 298 ? -5.639 -10.023 26.658 1.00 79.19 298 SER A CA 1
ATOM 2326 C C . SER A 1 298 ? -6.141 -9.009 25.629 1.00 79.19 298 SER A C 1
ATOM 2328 O O . SER A 1 298 ? -5.346 -8.268 25.060 1.00 79.19 298 SER A O 1
ATOM 2330 N N . LEU A 1 299 ? -7.461 -8.902 25.466 1.00 83.06 299 LEU A N 1
ATOM 2331 C CA . LEU A 1 299 ? -8.095 -7.926 24.582 1.00 83.06 299 LEU A CA 1
ATOM 2332 C C . LEU A 1 299 ? -7.764 -6.478 24.987 1.00 83.06 299 LEU A C 1
ATOM 2334 O O . LEU A 1 299 ? -7.365 -5.676 24.145 1.00 83.06 299 LEU A O 1
ATOM 2338 N N . ALA A 1 300 ? -7.870 -6.146 26.278 1.00 82.19 300 ALA A N 1
ATOM 2339 C CA . ALA A 1 300 ? -7.529 -4.814 26.782 1.00 82.19 300 ALA A CA 1
ATOM 2340 C C . ALA A 1 300 ? -6.046 -4.468 26.549 1.00 82.19 300 ALA A C 1
ATOM 2342 O O . ALA A 1 300 ? -5.727 -3.352 26.147 1.00 82.19 300 ALA A O 1
ATOM 2343 N N . LEU A 1 301 ? -5.137 -5.432 26.734 1.00 81.12 301 LEU A N 1
ATOM 2344 C CA . LEU A 1 301 ? -3.715 -5.245 26.443 1.00 81.12 301 LEU A CA 1
ATOM 2345 C C . LEU A 1 301 ? -3.450 -5.046 24.943 1.00 81.12 301 LEU A C 1
ATOM 2347 O O . LEU A 1 301 ? -2.650 -4.182 24.590 1.00 81.12 301 LEU A O 1
ATOM 2351 N N . CYS A 1 302 ? -4.142 -5.771 24.056 1.00 86.62 302 CYS A N 1
ATOM 2352 C CA . CYS A 1 302 ? -4.041 -5.555 22.609 1.00 86.62 302 CYS A CA 1
ATOM 2353 C C . CYS A 1 302 ? -4.404 -4.111 22.229 1.00 86.62 302 CYS A C 1
ATOM 2355 O O . CYS A 1 302 ? -3.639 -3.459 21.520 1.00 86.62 302 CYS A O 1
ATOM 2357 N N . TYR A 1 303 ? -5.507 -3.568 22.757 1.00 85.25 303 TYR A N 1
ATOM 2358 C CA . TYR A 1 303 ? -5.895 -2.177 22.494 1.00 85.25 303 TYR A CA 1
ATOM 2359 C C . TYR A 1 303 ? -4.935 -1.143 23.106 1.00 85.25 303 TYR A C 1
ATOM 2361 O O . TYR A 1 303 ? -4.713 -0.091 22.495 1.00 85.25 303 TYR A O 1
ATOM 2369 N N . CYS A 1 304 ? -4.295 -1.443 24.245 1.00 85.00 304 CYS A N 1
ATOM 2370 C CA . CYS A 1 304 ? -3.195 -0.626 24.771 1.00 85.00 304 CYS A CA 1
ATOM 2371 C C . CYS A 1 304 ? -2.024 -0.550 23.780 1.00 85.00 304 CYS A C 1
ATOM 2373 O O . CYS A 1 304 ? -1.542 0.546 23.494 1.00 85.00 304 CYS A O 1
ATOM 2375 N N . PHE A 1 305 ? -1.582 -1.689 23.234 1.00 85.62 305 PHE A N 1
ATOM 2376 C CA . PHE A 1 305 ? -0.454 -1.730 22.296 1.00 85.62 305 PHE A CA 1
ATOM 2377 C C . PHE A 1 305 ? -0.771 -1.046 20.964 1.00 85.62 305 PHE A C 1
ATOM 2379 O O . PHE A 1 305 ? 0.051 -0.275 20.470 1.00 85.62 305 PHE A O 1
ATOM 2386 N N . VAL A 1 306 ? -1.981 -1.229 20.430 1.00 86.38 306 VAL A N 1
ATOM 2387 C CA . VAL A 1 306 ? -2.430 -0.512 19.223 1.00 86.38 306 VAL A CA 1
ATOM 2388 C C . VAL A 1 306 ? -2.411 1.000 19.449 1.00 86.38 306 VAL A C 1
ATOM 2390 O O . VAL A 1 306 ? -1.875 1.744 18.628 1.00 86.38 306 VAL A O 1
ATOM 2393 N N . SER A 1 307 ? -2.941 1.464 20.584 1.00 87.25 307 SER A N 1
ATOM 2394 C CA . SER A 1 307 ? -2.963 2.891 20.930 1.00 87.25 307 SER A CA 1
ATOM 2395 C C . SER A 1 307 ? -1.555 3.462 21.122 1.00 87.25 307 SER A C 1
ATOM 2397 O O . SER A 1 307 ? -1.271 4.567 20.661 1.00 87.25 307 SER A O 1
ATOM 2399 N N . ALA A 1 308 ? -0.645 2.692 21.728 1.00 84.69 308 ALA A N 1
ATOM 2400 C CA . ALA A 1 308 ? 0.762 3.065 21.860 1.00 84.69 308 ALA A CA 1
ATOM 2401 C C . ALA A 1 308 ? 1.451 3.225 20.495 1.00 84.69 308 ALA A C 1
ATOM 2403 O O . ALA A 1 308 ? 2.230 4.158 20.321 1.00 84.69 308 ALA A O 1
ATOM 2404 N N . GLY A 1 309 ? 1.125 2.381 19.508 1.00 83.69 309 GLY A N 1
ATOM 2405 C CA . GLY A 1 309 ? 1.634 2.512 18.139 1.00 83.69 309 GLY A CA 1
ATOM 2406 C C . GLY A 1 309 ? 1.223 3.827 17.468 1.00 83.69 309 GLY A C 1
ATOM 2407 O O . GLY A 1 309 ? 2.051 4.486 16.837 1.00 83.69 309 GLY A O 1
ATOM 2408 N N . TRP A 1 310 ? -0.027 4.258 17.661 1.00 83.69 310 TRP A N 1
ATOM 2409 C CA . TRP A 1 310 ? -0.505 5.555 17.166 1.00 83.69 310 TRP A CA 1
ATOM 2410 C C . TRP A 1 310 ? 0.163 6.740 17.869 1.00 83.69 310 TRP A C 1
ATOM 2412 O O . TRP A 1 310 ? 0.543 7.696 17.197 1.00 83.69 310 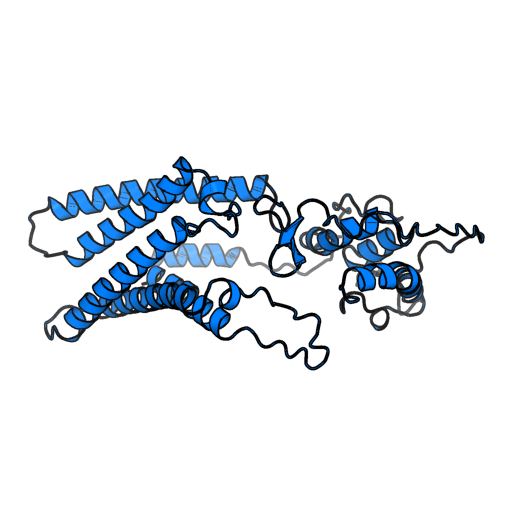TRP A O 1
ATOM 2422 N N . ILE A 1 311 ? 0.365 6.664 19.189 1.00 82.81 311 ILE A N 1
ATOM 2423 C CA . ILE A 1 311 ? 1.083 7.693 19.960 1.00 82.81 311 ILE A CA 1
ATOM 2424 C C . ILE A 1 311 ? 2.549 7.782 19.509 1.00 82.81 311 ILE A C 1
ATOM 2426 O O . ILE A 1 311 ? 3.053 8.877 19.261 1.00 82.81 311 ILE A O 1
ATOM 2430 N N . LEU A 1 312 ? 3.218 6.637 19.333 1.00 81.56 312 LEU A N 1
ATOM 2431 C CA . LEU A 1 312 ? 4.610 6.564 18.885 1.00 81.56 312 LEU A CA 1
ATOM 2432 C C . LEU A 1 312 ? 4.798 7.233 17.519 1.00 81.56 312 LEU A C 1
ATOM 2434 O O . LEU A 1 312 ? 5.728 8.015 17.353 1.00 81.56 312 LEU A O 1
ATOM 2438 N N . ARG A 1 313 ? 3.877 6.989 16.577 1.00 75.69 313 ARG A N 1
ATOM 2439 C CA . ARG A 1 313 ? 3.861 7.597 15.235 1.00 75.69 313 ARG A CA 1
ATOM 2440 C C . ARG A 1 313 ? 3.833 9.132 15.262 1.00 75.69 313 ARG A C 1
ATOM 2442 O O . ARG A 1 313 ? 4.309 9.775 14.330 1.00 75.69 313 ARG A O 1
ATOM 2449 N N . ILE A 1 314 ? 3.240 9.722 16.298 1.00 74.38 314 ILE A N 1
ATOM 2450 C CA . ILE A 1 314 ? 3.133 11.177 16.452 1.00 74.38 314 ILE A CA 1
ATOM 2451 C C . ILE A 1 314 ? 4.406 11.740 17.083 1.00 74.38 314 ILE A C 1
ATOM 2453 O O . ILE A 1 314 ? 4.934 12.726 16.582 1.00 74.38 314 ILE A O 1
ATOM 2457 N N . ILE A 1 315 ? 4.919 11.095 18.138 1.00 73.50 315 ILE A N 1
ATOM 2458 C CA . ILE A 1 315 ? 6.134 11.533 18.846 1.00 73.50 315 ILE A CA 1
ATOM 2459 C C . ILE A 1 315 ? 7.347 11.515 17.913 1.00 73.50 315 ILE A C 1
ATOM 2461 O O . ILE A 1 315 ? 8.143 12.448 17.920 1.00 73.50 315 ILE A O 1
ATOM 2465 N N . THR A 1 316 ? 7.483 10.466 17.101 1.00 70.12 316 THR A N 1
ATOM 2466 C CA . THR A 1 316 ? 8.593 10.337 16.147 1.00 70.12 316 THR A CA 1
ATOM 2467 C C . THR A 1 316 ? 8.362 11.127 14.860 1.00 70.12 316 THR A C 1
ATOM 2469 O O . THR A 1 316 ? 9.274 11.273 14.060 1.00 70.12 316 THR A O 1
ATOM 2472 N N . GLY A 1 317 ? 7.168 11.677 14.644 1.00 63.28 317 GLY A N 1
ATOM 2473 C CA . GLY A 1 317 ? 6.807 12.324 13.390 1.00 63.28 317 GLY A CA 1
ATOM 2474 C C . GLY A 1 317 ? 6.460 11.324 12.279 1.00 63.28 317 GLY A C 1
ATOM 2475 O O . GLY A 1 317 ? 6.971 10.203 12.189 1.00 63.28 317 GLY A O 1
ATOM 2476 N N . ARG A 1 318 ? 5.553 11.740 11.386 1.00 61.50 318 ARG A N 1
ATOM 2477 C CA . ARG A 1 318 ? 5.023 10.883 10.309 1.00 61.50 318 ARG A CA 1
ATOM 2478 C C . ARG A 1 318 ? 6.095 10.413 9.327 1.00 61.50 318 ARG A C 1
ATOM 2480 O O . ARG A 1 318 ? 6.022 9.275 8.880 1.00 61.50 318 ARG A O 1
ATOM 2487 N N . ASN A 1 319 ? 7.084 11.257 9.044 1.00 57.06 319 ASN A N 1
ATOM 2488 C CA . ASN A 1 319 ? 8.126 10.968 8.056 1.00 57.06 319 ASN A CA 1
ATOM 2489 C C . ASN A 1 319 ? 9.099 9.894 8.566 1.00 57.06 319 ASN A C 1
ATOM 2491 O O . ASN A 1 319 ? 9.456 8.984 7.828 1.00 57.06 319 ASN A O 1
ATOM 2495 N N . MET A 1 320 ? 9.423 9.909 9.865 1.00 55.88 320 MET A N 1
ATOM 2496 C CA . MET A 1 320 ? 10.264 8.880 10.494 1.00 55.88 320 MET A CA 1
ATOM 2497 C C . MET A 1 320 ? 9.493 7.613 10.884 1.00 55.88 320 MET A C 1
ATOM 2499 O O . MET A 1 320 ? 10.086 6.677 11.408 1.00 55.88 320 MET A O 1
ATOM 2503 N N . SER A 1 321 ? 8.181 7.555 10.674 1.00 55.75 321 SER A N 1
ATOM 2504 C CA . SER A 1 321 ? 7.370 6.353 10.913 1.00 55.75 321 SER A CA 1
ATOM 2505 C C . SER A 1 321 ? 6.833 5.736 9.622 1.00 55.75 321 SER A C 1
ATOM 2507 O O . SER A 1 321 ? 6.331 4.612 9.648 1.00 55.75 321 SER A O 1
ATOM 2509 N N . SER A 1 322 ? 6.959 6.429 8.488 1.00 60.75 322 SER A N 1
ATOM 2510 C CA . SER A 1 322 ? 6.747 5.858 7.163 1.00 60.75 322 SER A CA 1
ATOM 2511 C C . SER A 1 322 ? 7.975 5.079 6.703 1.00 60.75 322 SER A C 1
ATOM 2513 O O . SER A 1 322 ? 9.102 5.533 6.850 1.00 60.75 322 SER A O 1
ATOM 2515 N N . CYS A 1 323 ? 7.752 3.927 6.076 1.00 59.53 323 CYS A N 1
ATOM 2516 C CA . CYS A 1 323 ? 8.806 3.114 5.464 1.00 59.53 323 CYS A CA 1
ATOM 2517 C C . CYS A 1 323 ? 9.297 3.678 4.108 1.00 59.53 323 CYS A C 1
ATOM 2519 O O . CYS A 1 323 ? 9.943 2.970 3.340 1.00 59.53 323 CYS A O 1
ATOM 2521 N N . LEU A 1 324 ? 8.976 4.938 3.794 1.00 52.16 324 LEU A N 1
ATOM 2522 C CA . LEU A 1 324 ? 9.527 5.645 2.643 1.00 52.16 324 LEU A CA 1
ATOM 2523 C C . LEU A 1 324 ? 10.899 6.182 3.058 1.00 52.16 324 LEU A C 1
ATOM 2525 O O . LEU A 1 324 ? 10.993 7.059 3.911 1.00 52.16 324 LEU A O 1
ATOM 2529 N N . LEU A 1 325 ? 11.949 5.577 2.508 1.00 49.78 325 LEU A N 1
ATOM 2530 C CA . LEU A 1 325 ? 13.337 5.948 2.759 1.00 49.78 325 LEU A CA 1
ATOM 2531 C C . LEU A 1 325 ? 13.576 7.392 2.286 1.00 49.78 325 LEU A C 1
ATOM 2533 O O . LEU A 1 325 ? 13.427 7.688 1.101 1.00 49.78 325 LEU A O 1
ATOM 2537 N N . GLU A 1 326 ? 13.992 8.279 3.191 1.00 46.69 326 GLU A N 1
ATOM 2538 C CA . GLU A 1 326 ? 14.717 9.494 2.813 1.00 46.69 326 GLU A CA 1
ATOM 2539 C C . GLU A 1 326 ? 16.086 9.054 2.287 1.00 46.69 326 GLU A C 1
ATOM 2541 O O . GLU A 1 326 ? 17.037 8.870 3.042 1.00 46.69 326 GLU A O 1
ATOM 2546 N N . ALA A 1 327 ? 16.190 8.835 0.977 1.00 41.78 327 ALA A N 1
ATOM 2547 C CA . ALA A 1 327 ? 17.489 8.753 0.328 1.00 41.78 327 ALA A CA 1
A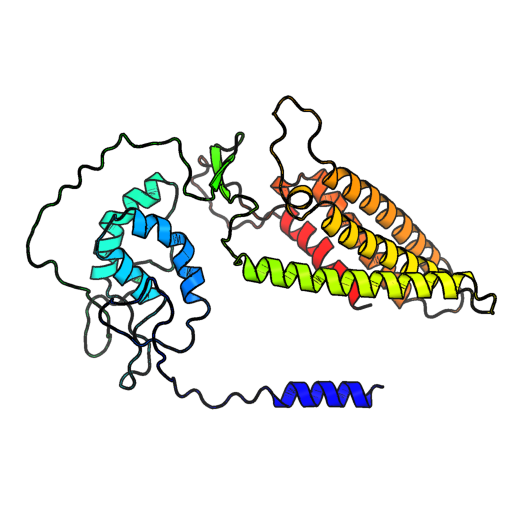TOM 2548 C C . ALA A 1 327 ? 18.120 10.152 0.382 1.00 41.78 327 ALA A C 1
ATOM 2550 O O . ALA A 1 327 ? 17.778 11.031 -0.413 1.00 41.78 327 ALA A O 1
ATOM 2551 N N . ASN A 1 328 ? 18.993 10.377 1.366 1.00 40.16 328 ASN A N 1
ATOM 2552 C CA . ASN A 1 328 ? 19.818 11.573 1.442 1.00 40.16 328 ASN A CA 1
ATOM 2553 C C . ASN A 1 328 ? 20.779 11.566 0.235 1.00 40.16 328 ASN A C 1
ATOM 2555 O O . ASN A 1 328 ? 21.586 10.645 0.117 1.00 40.16 328 ASN A O 1
ATOM 2559 N N . PRO A 1 329 ? 20.724 12.558 -0.671 1.00 42.03 329 PRO A N 1
ATOM 2560 C CA . PRO A 1 329 ? 21.520 12.555 -1.900 1.00 42.03 329 PRO A CA 1
ATOM 2561 C C . PRO A 1 329 ? 23.038 12.687 -1.674 1.00 42.03 329 PRO A C 1
ATOM 2563 O O . PRO A 1 329 ? 23.796 12.585 -2.636 1.00 42.03 329 PRO A O 1
ATOM 2566 N N . ASN A 1 330 ? 23.485 12.912 -0.433 1.00 41.22 330 ASN A N 1
ATOM 2567 C CA . ASN A 1 330 ? 24.895 13.105 -0.093 1.00 41.22 330 ASN A CA 1
ATOM 2568 C C . ASN A 1 330 ? 25.562 11.900 0.589 1.00 41.22 330 ASN A C 1
ATOM 2570 O O . ASN A 1 330 ? 26.771 11.956 0.806 1.00 41.22 330 ASN A O 1
ATOM 2574 N N . ASP A 1 331 ? 24.824 10.834 0.915 1.00 41.38 331 ASP A N 1
ATOM 2575 C CA . ASP A 1 331 ? 25.397 9.655 1.577 1.00 41.38 331 ASP A CA 1
ATOM 2576 C C . ASP A 1 331 ? 25.602 8.528 0.556 1.00 41.38 331 ASP A C 1
ATOM 2578 O O . ASP A 1 331 ? 24.732 7.709 0.274 1.00 41.38 331 ASP A O 1
ATOM 2582 N N . LEU A 1 332 ? 26.761 8.575 -0.102 1.00 49.34 332 LEU A N 1
ATOM 2583 C CA . LEU A 1 332 ? 27.199 7.642 -1.145 1.00 49.34 332 LEU A CA 1
ATOM 2584 C C . LEU A 1 332 ? 27.931 6.413 -0.576 1.00 49.34 332 LEU A C 1
ATOM 2586 O O . LEU A 1 332 ? 28.644 5.732 -1.314 1.00 49.34 332 LEU A O 1
ATOM 2590 N N . GLN A 1 333 ? 27.781 6.106 0.712 1.00 42.19 333 GLN A N 1
ATOM 2591 C CA . GLN A 1 333 ? 28.444 4.964 1.335 1.00 42.19 333 GLN A CA 1
ATOM 2592 C C . GLN A 1 333 ? 27.530 4.302 2.372 1.00 42.19 333 GLN A C 1
ATOM 2594 O O . GLN A 1 333 ? 27.010 4.963 3.254 1.00 42.19 333 GLN A O 1
ATOM 2599 N N . ASP A 1 334 ? 27.350 2.989 2.218 1.00 36.44 334 ASP A N 1
ATOM 2600 C CA . ASP A 1 334 ? 26.452 2.103 2.970 1.00 36.44 334 ASP A CA 1
ATOM 2601 C C . ASP A 1 334 ? 24.948 2.311 2.750 1.00 36.44 334 ASP A C 1
ATOM 2603 O O . ASP A 1 334 ? 24.194 2.798 3.589 1.00 36.44 334 ASP A O 1
ATOM 2607 N N . GLY A 1 335 ? 24.477 1.771 1.622 1.00 40.31 335 GLY A N 1
ATOM 2608 C CA . GLY A 1 335 ? 23.115 1.259 1.505 1.00 40.31 335 GLY A CA 1
ATOM 2609 C C . GLY A 1 335 ? 22.945 0.002 2.356 1.00 40.31 335 GLY A C 1
ATOM 2610 O O . GLY A 1 335 ? 22.722 -1.081 1.821 1.00 40.31 335 GLY A O 1
ATOM 2611 N N . ASP A 1 336 ? 23.065 0.135 3.674 1.00 35.00 336 ASP A N 1
ATOM 2612 C CA . ASP A 1 336 ? 22.507 -0.869 4.561 1.00 35.00 336 ASP A CA 1
ATOM 2613 C C . ASP A 1 336 ? 20.990 -0.684 4.479 1.00 35.00 336 ASP A C 1
ATOM 2615 O O . ASP A 1 336 ? 20.467 0.413 4.697 1.00 35.00 336 ASP A O 1
ATOM 2619 N N . GLY A 1 337 ? 20.269 -1.735 4.093 1.00 46.69 337 GLY A N 1
ATOM 2620 C CA . GLY A 1 337 ? 18.806 -1.775 4.055 1.00 46.69 337 GLY A CA 1
ATOM 2621 C C . GLY A 1 337 ? 18.210 -1.728 5.463 1.00 46.69 337 GLY A C 1
ATOM 2622 O O . GLY A 1 337 ? 17.390 -2.570 5.824 1.00 46.69 337 GLY A O 1
ATOM 2623 N N . SER A 1 338 ? 18.657 -0.777 6.284 1.00 43.47 338 SER A N 1
ATOM 2624 C CA . SER A 1 338 ? 18.220 -0.530 7.643 1.00 43.47 338 SER A CA 1
ATOM 2625 C C . SER A 1 338 ? 16.763 -0.085 7.562 1.00 43.47 338 SER A C 1
ATOM 2627 O O . SER A 1 338 ? 16.430 1.078 7.314 1.00 43.47 338 SER A O 1
ATOM 2629 N N . VAL A 1 339 ? 15.871 -1.061 7.720 1.00 54.88 339 VAL A N 1
ATOM 2630 C CA . VAL A 1 339 ? 14.455 -0.827 7.962 1.00 54.88 339 VAL A CA 1
ATOM 2631 C C . VAL A 1 339 ? 14.377 0.144 9.127 1.00 54.88 339 VAL A C 1
ATOM 2633 O O . VAL A 1 339 ? 14.869 -0.157 10.212 1.00 54.88 339 VAL A O 1
ATOM 2636 N N . ASN A 1 340 ? 13.769 1.307 8.900 1.00 67.81 340 ASN A N 1
ATOM 2637 C CA . ASN A 1 340 ? 13.571 2.292 9.948 1.00 67.81 340 ASN A CA 1
ATOM 2638 C C . ASN A 1 340 ? 12.906 1.606 11.151 1.00 67.81 340 ASN A C 1
ATOM 2640 O O . ASN A 1 340 ? 11.748 1.181 11.078 1.00 67.81 340 ASN A O 1
ATOM 2644 N N . THR A 1 341 ? 13.652 1.474 12.248 1.00 74.00 341 THR A N 1
ATOM 2645 C CA . THR A 1 341 ? 13.236 0.721 13.434 1.00 74.00 341 THR A CA 1
ATOM 2646 C C . THR A 1 341 ? 11.916 1.261 13.980 1.00 74.00 341 THR A C 1
ATOM 2648 O O . THR A 1 341 ? 11.056 0.493 14.409 1.00 74.00 341 THR A O 1
ATOM 2651 N N . ASN A 1 342 ? 11.696 2.576 13.871 1.00 72.44 342 ASN A N 1
ATOM 2652 C CA . ASN A 1 342 ? 10.440 3.213 14.256 1.00 72.44 342 ASN A CA 1
ATOM 2653 C C . ASN A 1 342 ? 9.278 2.786 13.343 1.00 72.44 342 ASN A C 1
ATOM 2655 O O . ASN A 1 342 ? 8.187 2.536 13.853 1.00 72.44 342 ASN A O 1
ATOM 2659 N N . CYS A 1 343 ? 9.497 2.632 12.028 1.00 76.12 343 CYS A N 1
ATOM 2660 C CA . CYS A 1 343 ? 8.484 2.080 11.114 1.00 76.12 343 CYS A CA 1
ATOM 2661 C C . CYS A 1 343 ? 8.132 0.635 11.501 1.00 76.12 343 CYS A C 1
ATOM 2663 O O . CYS A 1 343 ? 6.954 0.300 11.628 1.00 76.12 343 CYS A O 1
ATOM 2665 N N . ALA A 1 344 ? 9.140 -0.204 11.762 1.00 78.88 344 ALA A N 1
ATOM 2666 C CA . ALA A 1 344 ? 8.930 -1.595 12.162 1.00 78.88 344 ALA A CA 1
ATOM 2667 C C . ALA A 1 344 ? 8.140 -1.706 13.479 1.00 78.88 344 ALA A C 1
ATOM 2669 O O . ALA A 1 344 ? 7.199 -2.496 13.568 1.00 78.88 344 ALA A O 1
ATOM 2670 N N . PHE A 1 345 ? 8.456 -0.876 14.480 1.00 80.69 345 PHE A N 1
ATOM 2671 C CA . PHE A 1 345 ? 7.718 -0.838 15.745 1.00 80.69 345 PHE A CA 1
ATOM 2672 C C . PHE A 1 345 ? 6.279 -0.342 15.579 1.00 80.69 345 PHE A C 1
ATOM 2674 O O . PHE A 1 345 ? 5.363 -0.957 16.127 1.00 80.69 345 PHE A O 1
ATOM 2681 N N . VAL A 1 346 ? 6.049 0.732 14.815 1.00 80.94 346 VAL A N 1
ATOM 2682 C CA . VAL A 1 346 ? 4.691 1.238 14.549 1.00 80.94 346 VAL A CA 1
ATOM 2683 C C . VAL A 1 346 ? 3.867 0.190 13.797 1.00 80.94 346 VAL A C 1
ATOM 2685 O O . VAL A 1 346 ? 2.718 -0.058 14.165 1.00 80.94 346 VAL A O 1
ATOM 2688 N N . PHE A 1 347 ? 4.453 -0.478 12.800 1.00 79.69 347 PHE A N 1
ATOM 2689 C CA . PHE A 1 347 ? 3.807 -1.575 12.084 1.00 79.69 347 PHE A CA 1
ATOM 2690 C C . PHE A 1 347 ? 3.454 -2.729 13.026 1.00 79.69 347 PHE A C 1
ATOM 2692 O O . PHE A 1 347 ? 2.307 -3.170 13.047 1.00 79.69 347 PHE A O 1
ATOM 2699 N N . LEU A 1 348 ? 4.396 -3.173 13.863 1.00 83.06 348 LEU A N 1
ATOM 2700 C CA . LEU A 1 348 ? 4.169 -4.255 14.821 1.00 83.06 348 LEU A CA 1
ATOM 2701 C C . LEU A 1 348 ? 3.020 -3.921 15.784 1.00 83.06 348 LEU A C 1
ATOM 2703 O O . LEU A 1 348 ? 2.089 -4.713 15.947 1.00 83.06 348 LEU A O 1
ATOM 2707 N N . LEU A 1 349 ? 3.050 -2.725 16.373 1.00 82.69 349 LEU A N 1
ATOM 2708 C CA . LEU A 1 349 ? 2.059 -2.272 17.346 1.00 82.69 349 LEU A CA 1
ATOM 2709 C C . LEU A 1 349 ? 0.662 -2.099 16.743 1.00 82.69 349 LEU A C 1
ATOM 2711 O O . LEU A 1 349 ? -0.316 -2.537 17.342 1.00 82.69 349 LEU A O 1
ATOM 2715 N N . VAL A 1 350 ? 0.541 -1.483 15.567 1.00 83.25 350 VAL A N 1
ATOM 2716 C CA . VAL A 1 350 ? -0.773 -1.190 14.974 1.00 83.25 350 VAL A CA 1
ATOM 2717 C C . VAL A 1 350 ? -1.347 -2.409 14.253 1.00 83.25 350 VAL A C 1
ATOM 2719 O O . VAL A 1 350 ? -2.523 -2.724 14.428 1.00 83.25 350 VAL A O 1
ATOM 2722 N N . TYR A 1 351 ? -0.537 -3.109 13.457 1.00 81.00 351 TYR A N 1
ATOM 2723 C CA . TYR A 1 351 ? -1.017 -4.199 12.610 1.00 81.00 351 TYR A CA 1
ATOM 2724 C C . TYR A 1 351 ? -1.193 -5.503 13.391 1.00 81.00 351 TY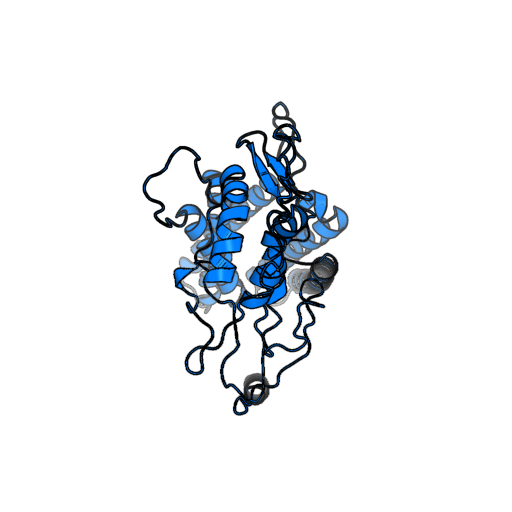R A C 1
ATOM 2726 O O . TYR A 1 351 ? -2.301 -6.033 13.451 1.00 81.00 351 TYR A O 1
ATOM 2734 N N . TYR A 1 352 ? -0.139 -6.020 14.033 1.00 81.88 352 TYR A N 1
ATOM 2735 C CA . TYR A 1 352 ? -0.208 -7.343 14.667 1.00 81.88 352 TYR A CA 1
ATOM 2736 C C . TYR A 1 352 ? -1.091 -7.350 15.911 1.00 81.88 352 TYR A C 1
ATOM 2738 O O . TYR A 1 352 ? -1.934 -8.236 16.045 1.00 81.88 352 TYR A O 1
ATOM 2746 N N . PHE A 1 353 ? -0.959 -6.363 16.804 1.00 82.50 353 PHE A N 1
ATOM 2747 C CA . PHE A 1 353 ? -1.850 -6.287 17.967 1.00 82.50 353 PHE A CA 1
ATOM 2748 C C . PHE A 1 353 ? -3.276 -5.877 17.589 1.00 82.50 353 PHE A C 1
ATOM 2750 O O . PHE A 1 353 ? -4.209 -6.281 18.279 1.00 82.50 353 PHE A O 1
ATOM 2757 N N . GLY A 1 354 ? -3.466 -5.159 16.476 1.00 80.94 354 GLY A N 1
ATOM 2758 C CA . GLY A 1 354 ? -4.791 -4.902 15.909 1.00 80.94 354 GLY A CA 1
ATOM 2759 C C . GLY A 1 354 ? -5.455 -6.188 15.418 1.00 80.94 354 GLY A C 1
ATOM 2760 O O . GLY A 1 354 ? -6.588 -6.483 15.789 1.00 80.94 354 GLY A O 1
ATOM 2761 N N . MET A 1 355 ? -4.726 -7.002 14.652 1.00 80.25 355 MET A N 1
ATOM 2762 C CA . MET A 1 355 ? -5.182 -8.320 14.196 1.00 80.25 355 MET A CA 1
ATOM 2763 C C . MET A 1 355 ? -5.449 -9.266 15.370 1.00 80.25 355 MET A C 1
ATOM 2765 O O . MET A 1 355 ? -6.488 -9.919 15.400 1.00 80.25 355 MET A O 1
ATOM 2769 N N . ALA A 1 356 ? -4.558 -9.298 16.365 1.00 75.81 356 ALA A N 1
ATOM 2770 C CA . ALA A 1 356 ? -4.749 -10.089 17.575 1.00 75.81 356 ALA A CA 1
ATOM 2771 C C . ALA A 1 356 ? -5.986 -9.630 18.359 1.00 75.81 356 ALA A C 1
ATOM 2773 O O . ALA A 1 356 ? -6.781 -10.466 18.769 1.00 75.81 356 ALA A O 1
ATOM 2774 N N . GLY A 1 357 ? -6.181 -8.318 18.523 1.00 77.31 357 GLY A N 1
ATOM 2775 C CA . GLY A 1 357 ? -7.358 -7.756 19.186 1.00 77.31 357 GLY A CA 1
ATOM 2776 C C . GLY A 1 357 ? -8.668 -8.085 18.470 1.00 77.31 357 GLY A C 1
ATOM 2777 O O . GLY A 1 357 ? -9.664 -8.313 19.135 1.00 77.31 357 GLY A O 1
ATOM 2778 N N . ASN A 1 358 ? -8.666 -8.166 17.137 1.00 79.69 358 ASN A N 1
ATOM 2779 C CA . ASN A 1 358 ? -9.838 -8.594 16.365 1.00 79.69 358 ASN A CA 1
ATOM 2780 C C . ASN A 1 358 ? -10.075 -10.115 16.398 1.00 79.69 358 ASN A C 1
ATOM 2782 O O . ASN A 1 358 ? -11.184 -10.561 16.114 1.00 79.69 358 ASN A O 1
ATOM 2786 N N . ALA A 1 359 ? -9.034 -10.911 16.660 1.00 74.56 359 ALA A N 1
ATOM 2787 C CA . ALA A 1 359 ? -9.130 -12.367 16.750 1.00 74.56 359 ALA A CA 1
ATOM 2788 C C . ALA A 1 359 ? -9.624 -12.851 18.125 1.00 74.56 359 ALA A C 1
ATOM 2790 O O . ALA A 1 359 ? -10.214 -13.930 18.213 1.00 74.56 359 ALA A O 1
ATOM 2791 N N . TRP A 1 360 ? -9.344 -12.076 19.177 1.00 67.94 360 TRP A N 1
ATOM 2792 C CA . TRP A 1 360 ? -9.878 -12.264 20.529 1.00 67.94 360 TRP A CA 1
ATOM 2793 C C . TRP A 1 360 ? -11.352 -11.874 20.612 1.00 67.94 360 TRP A C 1
ATOM 2795 O O . TRP A 1 360 ? -12.087 -12.603 21.323 1.00 67.94 360 TRP A O 1
#

Secondary structure (DSSP, 8-state):
-HHHHHHHHHHHHTT----------EE---GGGTTSS--EE-S--TTHHHHHGGGHHHHHHTS-TTHHHHHHHHHS-B--TT-SS-BEE-HHHHHHHHHHHHHHHHHTTPPPPGGG-GGGS-SS--SSS-EE------S---------TTS-TT-PPTTEEE-TTT--EEE-TT--SSS-HHHHHHHHHHHHHHHHHHHHHHHHHHHHHHH--SS---HHHHHHHHHHHHHHHHHHHHHHH-HHHHHS-----TT-S---HHHHHHHHHHHHHHHHHHHHHHHHHH--SS---HHHHHHHHHHHHHHHHHHHHHHT-STTTSS-----TT--S-------HHHHHHHIIIIIHHHHHHH-

InterPro domains:
  IPR000539 Frizzled/Smoothened, 7TM [PF01534] (178-251)
  IPR000539 Frizzled/Smoothened, 7TM [PF01534] (263-360)
  IPR000539 Frizzled/Smoothened, 7TM [PR00489] (265-287)
  IPR000539 Frizzled/Smoothened, 7TM [PR00489] (345-360)
  IPR000539 Frizzled/Smoothened, 7TM [SM01330] (177-358)
  IPR015526 Frizzled/secreted frizzled-related protein [PTHR11309] (23-248)
  IPR020067 Frizzled domain [PF01392] (25-124)
  IPR020067 Frizzled domain [PS50038] (25-134)
  IPR020067 Frizzled domain [SM00063] (24-136)
  IPR036790 Frizzled cysteine-rich domain superfamily [G3DSA:1.10.2000.10] (22-138)
  IPR036790 Frizzled cysteine-rich domain superfamily [SSF63501] (24-134)